Protein AF-A0A9P5WAJ5-F1 (afdb_monomer_lite)

Structure (mmCIF, N/CA/C/O backbone):
data_AF-A0A9P5WAJ5-F1
#
_entry.id   AF-A0A9P5WAJ5-F1
#
loop_
_atom_site.group_PDB
_atom_site.id
_atom_site.type_symbol
_atom_site.label_atom_id
_atom_site.label_alt_id
_atom_site.label_comp_id
_atom_site.label_asym_id
_atom_site.label_entity_id
_atom_site.label_seq_id
_atom_site.pdbx_PDB_ins_code
_atom_site.Cartn_x
_atom_site.Cartn_y
_atom_site.Cartn_z
_atom_site.occupancy
_atom_site.B_iso_or_equiv
_atom_site.auth_seq_id
_atom_site.auth_comp_id
_atom_site.auth_asym_id
_atom_site.auth_atom_id
_atom_site.pdbx_PDB_model_num
ATOM 1 N N . ASP A 1 1 ? 40.895 -5.379 44.708 1.00 50.47 1 ASP A N 1
ATOM 2 C CA . ASP A 1 1 ? 41.440 -5.878 43.440 1.00 50.47 1 ASP A CA 1
ATOM 3 C C . ASP A 1 1 ? 40.309 -5.846 42.434 1.00 50.47 1 ASP A C 1
ATOM 5 O O . ASP A 1 1 ? 39.390 -6.643 42.547 1.00 50.47 1 ASP A O 1
ATOM 9 N N . ASP A 1 2 ? 40.190 -4.945 41.484 1.00 45.12 2 ASP A N 1
ATOM 10 C CA . ASP A 1 2 ? 40.892 -3.740 41.032 1.00 45.12 2 ASP A CA 1
ATOM 11 C C . ASP A 1 2 ? 39.884 -3.226 39.975 1.00 45.12 2 ASP A C 1
ATOM 13 O O . ASP A 1 2 ? 39.346 -4.030 39.215 1.00 45.12 2 ASP A O 1
ATOM 17 N N . ASP A 1 3 ? 39.318 -2.035 40.126 1.00 43.81 3 ASP A N 1
ATOM 18 C CA . ASP A 1 3 ? 39.799 -0.806 39.481 1.00 43.81 3 ASP A CA 1
ATOM 19 C C . ASP A 1 3 ? 39.342 -0.673 38.011 1.00 43.81 3 ASP A C 1
ATOM 21 O O . ASP A 1 3 ? 39.237 -1.652 37.276 1.00 43.81 3 ASP A O 1
ATOM 25 N N . GLY A 1 4 ? 39.055 0.560 37.590 1.00 45.44 4 GLY A N 1
ATOM 26 C CA . GLY A 1 4 ? 38.875 0.893 36.175 1.00 45.44 4 GLY A CA 1
ATOM 27 C C . GLY A 1 4 ? 37.512 1.446 35.772 1.00 45.44 4 GLY A C 1
ATOM 28 O O . GLY A 1 4 ? 36.851 0.897 34.894 1.00 45.44 4 GLY A O 1
ATOM 29 N N . GLY A 1 5 ? 37.119 2.577 36.361 1.00 52.19 5 GLY A N 1
ATOM 30 C CA . GLY A 1 5 ? 36.192 3.494 35.703 1.00 52.19 5 GLY A CA 1
ATOM 31 C C . GLY A 1 5 ? 36.863 4.183 34.511 1.00 52.19 5 GLY A C 1
ATOM 32 O O . GLY A 1 5 ? 38.033 4.550 34.589 1.00 52.19 5 GLY A O 1
ATOM 33 N N . GLN A 1 6 ? 36.113 4.393 33.430 1.00 57.56 6 GLN A N 1
ATOM 34 C CA . GLN A 1 6 ? 36.450 5.364 32.389 1.00 57.56 6 GLN A CA 1
ATOM 35 C C . GLN A 1 6 ? 35.171 6.065 31.924 1.00 57.56 6 GLN A C 1
ATOM 37 O O . GLN A 1 6 ? 34.355 5.510 31.194 1.00 57.56 6 GLN A O 1
ATOM 42 N N . SER A 1 7 ? 35.010 7.289 32.421 1.00 54.84 7 SER A N 1
ATOM 43 C CA . SER A 1 7 ? 34.186 8.353 31.862 1.00 54.84 7 SER A CA 1
ATOM 44 C C . SER A 1 7 ? 34.952 8.996 30.707 1.00 54.84 7 SER A C 1
ATOM 46 O O . SER A 1 7 ? 36.097 9.414 30.890 1.00 54.84 7 SER A O 1
ATOM 48 N N . SER A 1 8 ? 34.335 9.075 29.535 1.00 64.06 8 SER A N 1
ATOM 49 C CA . SER A 1 8 ? 34.793 9.935 28.447 1.00 64.06 8 SER A CA 1
ATOM 50 C C . SER A 1 8 ? 33.679 10.920 28.134 1.00 64.06 8 SER A C 1
ATOM 52 O O . SER A 1 8 ? 32.676 10.560 27.516 1.00 64.06 8 SER A O 1
ATOM 54 N N . ASP A 1 9 ? 33.869 12.129 28.647 1.00 53.56 9 ASP A N 1
ATOM 55 C CA . ASP A 1 9 ? 33.220 13.349 28.201 1.00 53.56 9 ASP A CA 1
ATOM 56 C C . ASP A 1 9 ? 33.639 13.598 26.743 1.00 53.56 9 ASP A C 1
ATOM 58 O O . ASP A 1 9 ? 34.834 13.657 26.444 1.00 53.56 9 ASP A O 1
ATOM 62 N N . ASP A 1 10 ? 32.666 13.671 25.836 1.00 65.50 10 ASP A N 1
ATOM 63 C CA . ASP A 1 10 ? 32.879 14.033 24.433 1.00 65.50 10 ASP A CA 1
ATOM 64 C C . ASP A 1 10 ? 32.098 15.330 24.183 1.00 65.50 10 ASP A C 1
ATOM 66 O O . ASP A 1 10 ? 30.896 15.334 23.901 1.00 65.50 10 ASP A O 1
ATOM 70 N N . ASP A 1 11 ? 32.796 16.440 24.423 1.00 56.31 11 ASP A N 1
ATOM 71 C CA . ASP A 1 11 ? 32.380 17.800 24.101 1.00 56.31 11 ASP A CA 1
ATOM 72 C C . ASP A 1 11 ? 32.457 17.987 22.578 1.00 56.31 11 ASP A C 1
ATOM 74 O O . ASP A 1 11 ? 33.506 18.287 22.008 1.00 56.31 11 ASP A O 1
ATOM 78 N N . GLY A 1 12 ? 31.328 17.755 21.909 1.00 60.47 12 GLY A N 1
ATOM 79 C CA . GLY A 1 12 ? 31.146 18.059 20.495 1.00 60.47 12 GLY A CA 1
ATOM 80 C C . GLY A 1 12 ? 30.679 19.498 20.303 1.00 60.47 12 GLY A C 1
ATOM 81 O O . GLY A 1 12 ? 29.477 19.765 20.331 1.00 60.47 12 GLY A O 1
ATOM 82 N N . ASP A 1 13 ? 31.634 20.401 20.093 1.00 53.25 13 ASP A N 1
ATOM 83 C CA . ASP A 1 13 ? 31.423 21.737 19.535 1.00 53.25 13 ASP A CA 1
ATOM 84 C C . ASP A 1 13 ? 30.758 21.622 18.144 1.00 53.25 13 ASP A C 1
ATOM 86 O O . ASP A 1 13 ? 31.400 21.204 17.180 1.00 53.25 13 ASP A O 1
ATOM 90 N N . ASP A 1 14 ? 29.470 21.970 18.022 1.00 62.50 14 ASP A N 1
ATOM 91 C CA . ASP A 1 14 ? 28.808 22.130 16.718 1.00 62.50 14 ASP A CA 1
ATOM 92 C C . ASP A 1 14 ? 28.803 23.612 16.333 1.00 62.50 14 ASP A C 1
ATOM 94 O O . ASP A 1 14 ? 28.088 24.450 16.895 1.00 62.50 14 ASP A O 1
ATOM 98 N N . ASP A 1 15 ? 29.686 23.916 15.387 1.00 55.59 15 ASP A N 1
ATOM 99 C CA . ASP A 1 15 ? 29.909 25.224 14.802 1.00 55.59 15 ASP A CA 1
ATOM 100 C C . ASP A 1 15 ? 28.624 25.806 14.204 1.00 55.59 15 ASP A C 1
ATOM 102 O O . ASP A 1 15 ? 27.997 25.256 13.295 1.00 55.59 15 ASP A O 1
ATOM 106 N N . GLY A 1 16 ? 28.279 27.005 14.676 1.00 51.38 16 GLY A N 1
ATOM 107 C CA . GLY A 1 16 ? 27.206 27.824 14.136 1.00 51.38 16 GLY A CA 1
ATOM 108 C C . GLY A 1 16 ? 27.359 28.045 12.630 1.00 51.38 16 GLY A C 1
ATOM 109 O O . GLY A 1 16 ? 28.147 28.875 12.171 1.00 51.38 16 GLY A O 1
ATOM 110 N N . ASN A 1 17 ? 26.537 27.342 11.855 1.00 52.09 17 ASN A N 1
ATOM 111 C CA . ASN A 1 17 ? 26.413 27.541 10.421 1.00 52.09 17 ASN A CA 1
ATOM 112 C C . ASN A 1 17 ? 25.614 28.826 10.135 1.00 52.09 17 ASN A C 1
ATOM 114 O O . ASN A 1 17 ? 24.385 28.828 10.035 1.00 52.09 17 ASN A O 1
ATOM 118 N N . VAL A 1 18 ? 26.335 29.942 10.017 1.00 53.00 18 VAL A N 1
ATOM 119 C CA . VAL A 1 18 ? 25.826 31.237 9.551 1.00 53.00 18 VAL A CA 1
ATOM 120 C C . VAL A 1 18 ? 25.518 31.140 8.054 1.00 53.00 18 VAL A C 1
ATOM 122 O O . VAL A 1 18 ? 26.374 31.370 7.199 1.00 53.00 18 VAL A O 1
ATOM 125 N N . PHE A 1 19 ? 24.273 30.803 7.718 1.00 45.41 19 PHE A N 1
ATOM 126 C CA . PHE A 1 19 ? 23.805 30.776 6.334 1.00 45.41 19 PHE A CA 1
ATOM 127 C C . PHE A 1 19 ? 23.510 32.205 5.854 1.00 45.41 19 PHE A C 1
ATOM 129 O O . PHE A 1 19 ? 22.434 32.759 6.069 1.00 45.41 19 PHE A O 1
ATOM 136 N N . SER A 1 20 ? 24.501 32.826 5.214 1.00 53.94 20 SER A N 1
ATOM 137 C CA . SER A 1 20 ? 24.329 34.097 4.506 1.00 53.94 20 SER A CA 1
ATOM 138 C C . SER A 1 20 ? 23.587 33.853 3.193 1.00 53.94 20 SER A C 1
ATOM 140 O O . SER A 1 20 ? 24.151 33.328 2.231 1.00 53.94 20 SER A O 1
ATOM 142 N N . GLY A 1 21 ? 22.308 34.228 3.172 1.00 50.28 21 GLY A N 1
ATOM 143 C CA . GLY A 1 21 ? 21.452 34.209 1.992 1.00 50.28 21 GLY A CA 1
ATOM 144 C C . GLY A 1 21 ? 22.042 35.053 0.865 1.00 50.28 21 GLY A C 1
ATOM 145 O O . GLY A 1 21 ? 22.103 36.276 0.948 1.00 50.28 21 GLY A O 1
ATOM 146 N N . SER A 1 22 ? 22.489 34.378 -0.190 1.00 51.16 22 SER A N 1
ATOM 147 C CA . SER A 1 22 ? 22.803 34.983 -1.481 1.00 51.16 22 SER A CA 1
ATOM 148 C C . SER A 1 22 ? 21.813 34.422 -2.495 1.00 51.16 22 SER A C 1
ATOM 150 O O . SER A 1 22 ? 21.995 33.315 -3.004 1.00 51.16 22 SER A O 1
ATOM 152 N N . GLU A 1 23 ? 20.745 35.174 -2.751 1.00 54.34 23 GLU A N 1
ATOM 153 C CA . GLU A 1 23 ? 19.776 34.920 -3.816 1.00 54.34 23 GLU A CA 1
ATOM 154 C C . GLU A 1 23 ? 20.489 34.945 -5.176 1.00 54.34 23 GLU A C 1
ATOM 156 O O . GLU A 1 23 ? 20.765 35.990 -5.765 1.00 54.34 23 GLU A O 1
ATOM 161 N N . ARG A 1 24 ? 20.844 33.757 -5.672 1.00 54.25 24 ARG A N 1
ATOM 162 C CA . ARG A 1 24 ? 21.258 33.543 -7.058 1.00 54.25 24 ARG A CA 1
ATOM 163 C C . ARG A 1 24 ? 20.039 33.059 -7.827 1.00 54.25 24 ARG A C 1
ATOM 165 O O . ARG A 1 24 ? 19.666 31.895 -7.724 1.00 54.25 24 ARG A O 1
ATOM 172 N N . VAL A 1 25 ? 19.461 33.951 -8.624 1.00 60.62 25 VAL A N 1
ATOM 173 C CA . VAL A 1 25 ? 18.474 33.621 -9.658 1.00 60.62 25 VAL A CA 1
ATOM 174 C C . VAL A 1 25 ? 19.135 32.651 -10.645 1.00 60.62 25 VAL A C 1
ATOM 176 O O . VAL A 1 25 ? 19.949 33.041 -11.483 1.00 60.62 25 VAL A O 1
ATOM 179 N N . GLN A 1 26 ? 18.864 31.357 -10.475 1.00 53.41 26 GLN A N 1
ATOM 180 C CA . GLN A 1 26 ? 19.387 30.281 -11.310 1.00 53.41 26 GLN A CA 1
ATOM 181 C C . GLN A 1 26 ? 18.432 30.083 -12.487 1.00 53.41 26 GLN A C 1
ATOM 183 O O . GLN A 1 26 ? 17.333 29.562 -12.331 1.00 53.41 26 GLN A O 1
ATOM 188 N N . LEU A 1 27 ? 18.855 30.529 -13.671 1.00 57.75 27 LEU A N 1
ATOM 189 C CA . LEU A 1 27 ? 18.160 30.238 -14.922 1.00 57.75 27 LEU A CA 1
ATOM 190 C C . LEU A 1 27 ? 18.050 28.711 -15.114 1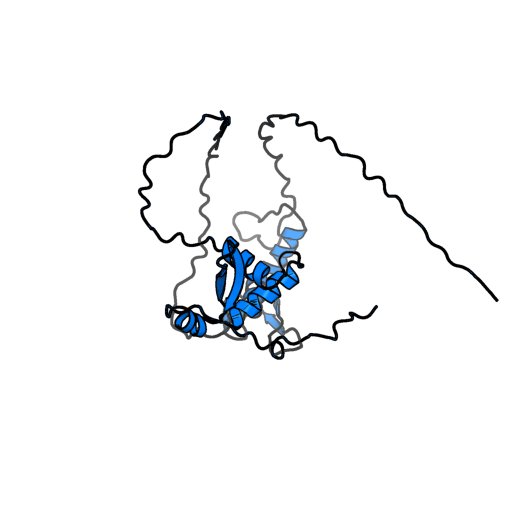.00 57.75 27 LEU A C 1
ATOM 192 O O . LEU A 1 27 ? 19.024 28.005 -14.820 1.00 57.75 27 LEU A O 1
ATOM 196 N N . PRO A 1 28 ? 16.912 28.189 -15.614 1.00 57.22 28 PRO A N 1
ATOM 197 C CA . PRO A 1 28 ? 16.699 26.760 -15.809 1.00 57.22 28 PRO A CA 1
ATOM 198 C C . PRO A 1 28 ? 17.669 26.230 -16.869 1.00 57.22 28 PRO A C 1
ATOM 200 O O . PRO A 1 28 ? 17.467 26.372 -18.073 1.00 57.22 28 PRO A O 1
ATOM 203 N N . MET A 1 29 ? 18.764 25.628 -16.408 1.00 60.34 29 MET A N 1
ATOM 204 C CA . MET A 1 29 ? 19.703 24.894 -17.248 1.00 60.34 29 MET A CA 1
ATOM 205 C C . MET A 1 29 ? 18.963 23.685 -17.819 1.00 60.34 29 MET A C 1
ATOM 207 O O . MET A 1 29 ? 18.642 22.743 -17.090 1.00 60.34 29 MET A O 1
ATOM 211 N N . SER A 1 30 ? 18.664 23.730 -19.118 1.00 58.66 30 SER A N 1
ATOM 212 C CA . SER A 1 30 ? 18.104 22.619 -19.884 1.00 58.66 30 SER A CA 1
ATOM 213 C C . SER A 1 30 ? 18.925 21.365 -19.589 1.00 58.66 30 SER A C 1
ATOM 215 O O . SER A 1 30 ? 20.123 21.315 -19.873 1.00 58.66 30 SER A O 1
ATOM 217 N N . SER A 1 31 ? 18.302 20.390 -18.924 1.00 65.50 31 SER A N 1
ATOM 218 C CA . SER A 1 31 ? 18.998 19.198 -18.445 1.00 65.50 31 SER A CA 1
ATOM 219 C C . SER A 1 31 ? 19.676 18.499 -19.628 1.00 65.50 31 SER A C 1
ATOM 221 O O . SER A 1 31 ? 18.991 18.208 -20.609 1.00 65.50 31 SER A O 1
ATOM 223 N N . PRO A 1 32 ? 20.996 18.234 -19.575 1.00 64.94 32 PRO A N 1
ATOM 224 C CA . PRO A 1 32 ? 21.688 17.551 -20.658 1.00 64.94 32 PRO A CA 1
ATOM 225 C C . PRO A 1 32 ? 20.993 16.216 -20.926 1.00 64.94 32 PRO A C 1
ATOM 227 O O . PRO A 1 32 ? 20.734 15.459 -19.986 1.00 64.94 32 PRO A O 1
ATOM 230 N N . ASN A 1 33 ? 20.663 15.972 -22.199 1.00 64.56 33 ASN A N 1
ATOM 231 C CA . ASN A 1 33 ? 20.036 14.747 -22.693 1.00 64.56 33 ASN A CA 1
ATOM 232 C C . ASN A 1 33 ? 20.719 13.536 -22.049 1.00 64.56 33 ASN A C 1
ATOM 234 O O . ASN A 1 33 ? 21.875 13.227 -22.341 1.00 64.56 33 ASN A O 1
ATOM 238 N N . LYS A 1 34 ? 20.024 12.890 -21.110 1.00 72.31 34 LYS A N 1
ATOM 239 C CA . LYS A 1 34 ? 20.540 11.710 -20.422 1.00 72.31 34 LYS A CA 1
ATOM 240 C C . LYS A 1 34 ? 20.626 10.608 -21.470 1.00 72.31 34 LYS A C 1
ATOM 242 O O . LYS A 1 34 ? 19.594 10.188 -21.982 1.00 72.31 34 LYS A O 1
ATOM 247 N N . ASN A 1 35 ? 21.839 10.175 -21.804 1.00 73.62 35 ASN A N 1
ATOM 248 C CA . ASN A 1 35 ? 22.059 9.073 -22.736 1.00 73.62 35 ASN A CA 1
ATOM 249 C C . ASN A 1 35 ? 21.258 7.841 -22.271 1.00 73.62 35 ASN A C 1
ATOM 251 O O . ASN A 1 35 ? 21.497 7.292 -21.192 1.00 73.62 35 ASN A O 1
ATOM 255 N N . LEU A 1 36 ? 20.246 7.453 -23.051 1.00 78.88 36 LEU A N 1
ATOM 256 C CA . LEU A 1 36 ? 19.407 6.279 -22.802 1.00 78.88 36 LEU A CA 1
ATOM 257 C C . LEU A 1 36 ? 20.133 5.033 -23.329 1.00 78.88 36 LEU A C 1
ATOM 259 O O . LEU A 1 36 ? 19.733 4.441 -24.323 1.00 78.88 36 LEU A O 1
ATOM 263 N N . ASP A 1 37 ? 21.221 4.646 -22.663 1.00 87.94 37 ASP A N 1
ATOM 264 C CA . ASP A 1 37 ? 22.162 3.627 -23.166 1.00 87.94 37 ASP A CA 1
ATOM 265 C C . ASP A 1 37 ? 21.680 2.170 -23.021 1.00 87.94 37 ASP A C 1
ATOM 267 O O . ASP A 1 37 ? 22.388 1.230 -23.389 1.00 87.94 37 ASP A O 1
ATOM 271 N N . PHE A 1 38 ? 20.508 1.934 -22.427 1.00 94.19 38 PHE A N 1
ATOM 272 C CA . PHE A 1 38 ? 20.058 0.585 -22.087 1.00 94.19 38 PHE A CA 1
ATOM 273 C C . PHE A 1 38 ? 18.792 0.217 -22.854 1.00 94.19 38 PHE A C 1
ATOM 275 O O . PHE A 1 38 ? 17.719 0.702 -22.525 1.00 94.19 38 PHE A O 1
ATOM 282 N N . GLU A 1 39 ? 18.892 -0.695 -23.816 1.00 95.19 39 GLU A N 1
ATOM 283 C CA . GLU A 1 39 ? 17.756 -1.158 -24.625 1.00 95.19 39 GLU A CA 1
ATOM 284 C C . GLU A 1 39 ? 17.291 -2.558 -24.205 1.00 95.19 39 GLU A C 1
ATOM 286 O O . GLU A 1 39 ? 18.093 -3.400 -23.778 1.00 95.19 39 GLU A O 1
ATOM 291 N N . CYS A 1 40 ? 15.989 -2.838 -24.318 1.00 95.56 40 CYS A N 1
ATOM 292 C CA . CYS A 1 40 ? 15.477 -4.189 -24.093 1.00 95.56 40 CYS A CA 1
ATOM 293 C C . CYS A 1 40 ? 15.560 -5.051 -25.364 1.00 95.56 40 CYS A C 1
ATOM 295 O O . CYS A 1 40 ? 14.879 -4.752 -26.343 1.00 95.56 40 CYS A O 1
ATOM 297 N N . PRO A 1 41 ? 16.303 -6.177 -25.357 1.00 94.31 41 PRO A N 1
ATOM 298 C CA . PRO A 1 41 ? 16.427 -7.040 -26.534 1.00 94.31 41 PRO A CA 1
ATOM 299 C C . PRO A 1 41 ? 15.157 -7.845 -26.841 1.00 94.31 41 PRO A C 1
ATOM 301 O O . PRO A 1 41 ? 15.068 -8.442 -27.913 1.00 94.31 41 PRO A O 1
ATOM 304 N N . ASP A 1 42 ? 14.214 -7.894 -25.899 1.00 92.69 42 ASP A N 1
ATOM 305 C CA . ASP A 1 42 ? 13.002 -8.709 -25.968 1.00 92.69 42 ASP A CA 1
ATOM 306 C C . ASP A 1 42 ? 11.782 -7.899 -26.482 1.00 92.69 42 ASP A C 1
ATOM 308 O O . ASP A 1 42 ? 10.737 -8.483 -26.747 1.00 92.69 42 ASP A O 1
ATOM 312 N N . CYS A 1 43 ? 11.901 -6.572 -26.663 1.00 92.44 43 CYS A N 1
ATOM 313 C CA . CYS A 1 43 ? 10.835 -5.674 -27.156 1.00 92.44 43 CYS A CA 1
ATOM 314 C C . CYS A 1 43 ? 10.876 -5.415 -28.673 1.00 92.44 43 CYS A C 1
ATOM 316 O O . CYS A 1 43 ? 10.426 -4.369 -29.127 1.00 92.44 43 CYS A O 1
ATOM 318 N N . LYS A 1 44 ? 11.447 -6.322 -29.471 1.00 80.69 44 LYS A N 1
ATOM 319 C CA . LYS A 1 44 ? 11.725 -6.067 -30.900 1.00 80.69 44 LYS A CA 1
ATOM 320 C C . LYS A 1 44 ? 10.486 -5.873 -31.778 1.00 80.69 44 LYS A C 1
ATOM 322 O O . LYS A 1 44 ? 10.623 -5.383 -32.892 1.00 80.69 44 LYS A O 1
ATOM 327 N N . ASP A 1 45 ? 9.319 -6.270 -31.283 1.00 79.94 45 ASP A N 1
ATOM 328 C CA . ASP A 1 45 ? 8.069 -6.243 -32.041 1.00 79.94 45 ASP A CA 1
ATOM 329 C C . ASP A 1 45 ? 7.324 -4.903 -31.923 1.00 79.94 45 ASP A C 1
ATOM 331 O O . ASP A 1 45 ? 6.358 -4.669 -32.646 1.00 79.94 45 ASP A O 1
ATOM 335 N N . GLU A 1 46 ? 7.759 -4.011 -31.029 1.00 71.62 46 GLU A N 1
ATOM 336 C CA . GLU A 1 46 ? 7.202 -2.664 -30.919 1.00 71.62 46 GLU A CA 1
ATOM 337 C C . GLU A 1 46 ? 7.941 -1.730 -31.891 1.00 71.62 46 GLU A C 1
ATOM 339 O O . GLU A 1 46 ? 9.163 -1.789 -32.028 1.00 71.62 46 GLU A O 1
ATOM 344 N N . THR A 1 47 ? 7.202 -0.865 -32.590 1.00 76.62 47 THR A N 1
ATOM 345 C CA . THR A 1 47 ? 7.709 0.054 -33.632 1.00 76.62 47 THR A CA 1
ATOM 346 C C . THR A 1 47 ? 8.822 0.992 -33.158 1.00 76.62 47 THR A C 1
ATOM 348 O O . THR A 1 47 ? 9.486 1.621 -33.981 1.00 76.62 47 THR A O 1
ATOM 351 N N . THR A 1 48 ? 9.052 1.070 -31.847 1.00 82.19 48 THR A N 1
ATOM 352 C CA . THR A 1 48 ? 10.157 1.786 -31.220 1.00 82.19 48 THR A CA 1
ATOM 353 C C . THR A 1 48 ? 10.821 0.903 -30.152 1.00 82.19 48 THR A C 1
ATOM 355 O O . THR A 1 48 ? 10.140 0.354 -29.282 1.00 82.19 48 THR A O 1
ATOM 358 N N . PRO A 1 49 ? 12.158 0.737 -30.180 1.00 88.38 49 PRO A N 1
ATOM 359 C CA . PRO A 1 49 ? 12.858 -0.000 -29.137 1.00 88.38 49 PRO A CA 1
ATOM 360 C C . PRO A 1 49 ? 12.704 0.721 -27.794 1.00 88.38 49 PRO A C 1
ATOM 362 O O . PRO A 1 49 ? 12.988 1.912 -27.670 1.00 88.38 49 PRO A O 1
ATOM 365 N N . LYS A 1 50 ? 12.281 -0.012 -26.759 1.00 92.00 50 LYS A N 1
ATOM 366 C CA . LYS A 1 50 ? 12.211 0.519 -25.393 1.00 92.00 50 LYS A CA 1
ATOM 367 C C . LYS A 1 50 ? 13.619 0.722 -24.833 1.00 92.00 50 LYS A C 1
ATOM 369 O O . LYS A 1 50 ? 14.325 -0.251 -24.537 1.00 92.00 50 LYS A O 1
ATOM 374 N N . THR A 1 51 ? 14.001 1.986 -24.669 1.00 94.12 51 THR A N 1
ATOM 375 C CA . THR A 1 51 ? 15.265 2.416 -24.061 1.00 94.12 51 THR A CA 1
ATOM 376 C C . THR A 1 51 ? 15.050 2.884 -22.616 1.00 94.12 51 THR A C 1
ATOM 378 O O . THR A 1 51 ? 13.952 3.268 -22.209 1.00 94.12 51 THR A O 1
ATOM 381 N N . PHE A 1 52 ? 16.089 2.796 -21.787 1.00 93.69 52 PHE A N 1
ATOM 382 C CA . PHE A 1 52 ? 16.031 3.080 -20.355 1.00 93.69 52 PHE A CA 1
ATOM 383 C C . PHE A 1 52 ? 17.235 3.918 -19.922 1.00 93.69 52 PHE A C 1
ATOM 385 O O . PHE A 1 52 ? 18.364 3.659 -20.323 1.00 93.69 52 PHE A O 1
ATOM 392 N N . GLU A 1 53 ? 17.018 4.855 -18.996 1.00 94.00 53 GLU A N 1
ATOM 393 C CA . GLU A 1 53 ? 18.086 5.684 -18.399 1.00 94.00 53 GLU A CA 1
ATOM 394 C C . GLU A 1 53 ? 19.032 4.904 -17.471 1.00 94.00 53 GLU A C 1
ATOM 396 O O . GLU A 1 53 ? 20.060 5.416 -17.038 1.00 94.00 53 GLU A O 1
ATOM 401 N N . SER A 1 54 ? 18.670 3.676 -17.084 1.00 94.44 54 SER A N 1
ATOM 402 C CA . SER A 1 54 ? 19.506 2.870 -16.199 1.00 94.44 54 SER A CA 1
ATOM 403 C C . SER A 1 54 ? 19.315 1.372 -16.393 1.00 94.44 54 SER A C 1
ATOM 405 O O . SER A 1 54 ? 18.209 0.864 -16.603 1.00 94.44 54 SER A O 1
ATOM 407 N N . LYS A 1 55 ? 20.404 0.633 -16.163 1.00 95.00 55 LYS A N 1
ATOM 408 C CA . LYS A 1 55 ? 20.420 -0.835 -16.111 1.00 95.00 55 LYS A CA 1
ATOM 409 C C . LYS A 1 55 ? 19.406 -1.411 -15.114 1.00 95.00 55 LYS A C 1
ATOM 411 O O . LYS A 1 55 ? 18.871 -2.497 -15.335 1.00 95.00 55 LYS A O 1
ATOM 416 N N . ARG A 1 56 ? 19.132 -0.697 -14.013 1.00 96.00 56 ARG A N 1
ATOM 417 C CA . ARG A 1 56 ? 18.127 -1.099 -13.017 1.00 96.00 56 ARG A CA 1
ATOM 418 C C . ARG A 1 56 ? 16.718 -1.069 -13.609 1.00 96.00 56 ARG A C 1
ATOM 420 O O . ARG A 1 56 ? 16.010 -2.062 -13.477 1.00 96.00 56 ARG A O 1
ATOM 427 N N . LYS A 1 57 ? 16.341 0.017 -14.296 1.00 94.81 57 LYS A N 1
ATOM 428 C CA . LYS A 1 57 ? 15.036 0.126 -14.966 1.00 94.81 57 LYS A CA 1
ATOM 429 C C . LYS A 1 57 ? 14.870 -0.927 -16.063 1.00 94.81 57 LYS A C 1
ATOM 431 O O . LYS A 1 57 ? 13.827 -1.569 -16.110 1.00 94.81 57 LYS A O 1
ATOM 436 N N . LEU A 1 58 ? 15.915 -1.191 -16.851 1.00 95.81 58 LEU A N 1
ATOM 437 C CA . LEU A 1 58 ? 15.905 -2.279 -17.834 1.00 95.81 58 LEU A CA 1
ATOM 438 C C . LEU A 1 58 ? 15.664 -3.650 -17.173 1.00 95.81 58 LEU A C 1
ATOM 440 O O . LEU A 1 58 ? 14.843 -4.435 -17.642 1.00 95.81 58 LEU A O 1
ATOM 444 N N . LYS A 1 59 ? 16.356 -3.955 -16.066 1.00 96.00 59 LYS A N 1
ATOM 445 C CA . LYS A 1 59 ? 16.159 -5.215 -15.326 1.00 96.00 59 LYS A CA 1
ATOM 446 C C . LYS A 1 59 ? 14.727 -5.345 -14.805 1.00 96.00 59 LYS A C 1
ATOM 448 O O . LYS A 1 59 ? 14.130 -6.413 -14.931 1.00 96.00 59 LYS A O 1
ATOM 453 N N . ASP A 1 60 ? 14.201 -4.269 -14.233 1.00 94.88 60 ASP A N 1
ATOM 454 C CA . ASP A 1 60 ? 12.839 -4.208 -13.712 1.00 94.88 60 ASP A CA 1
ATOM 455 C C . ASP A 1 60 ? 11.811 -4.432 -14.826 1.00 94.88 60 ASP A C 1
ATOM 457 O O . ASP A 1 60 ? 10.938 -5.286 -14.694 1.00 94.88 60 ASP A O 1
ATOM 461 N N . HIS A 1 61 ? 11.982 -3.753 -15.959 1.00 95.00 61 HIS A N 1
ATOM 462 C CA . HIS A 1 61 ? 11.162 -3.935 -17.148 1.00 95.00 61 HIS A CA 1
ATOM 463 C C . HIS A 1 61 ? 11.193 -5.386 -17.654 1.00 95.00 61 HIS A C 1
ATOM 465 O O . HIS A 1 61 ? 10.140 -5.996 -17.840 1.00 95.00 61 HIS A O 1
ATOM 471 N N . ARG A 1 62 ? 12.381 -5.992 -17.797 1.00 95.25 62 ARG A N 1
ATOM 472 C CA . ARG A 1 62 ? 12.497 -7.401 -18.218 1.00 95.25 62 ARG A CA 1
ATOM 473 C C . ARG A 1 62 ? 11.780 -8.345 -17.264 1.00 95.25 62 ARG A C 1
ATOM 475 O O . ARG A 1 62 ? 11.098 -9.269 -17.696 1.00 95.25 62 ARG A O 1
ATOM 482 N N . GLN A 1 63 ? 11.887 -8.096 -15.964 1.00 94.62 63 GLN A N 1
ATOM 483 C CA . GLN A 1 63 ? 11.171 -8.880 -14.967 1.00 94.62 63 GLN A CA 1
ATOM 484 C C . GLN A 1 63 ? 9.646 -8.705 -15.070 1.00 94.62 63 GLN A C 1
ATOM 486 O O . GLN A 1 63 ? 8.901 -9.665 -14.872 1.00 94.62 63 GLN A O 1
ATOM 491 N N . ASP A 1 64 ? 9.178 -7.499 -15.372 1.00 93.56 64 ASP A N 1
ATOM 492 C CA . ASP A 1 64 ? 7.760 -7.153 -15.369 1.00 93.56 64 ASP A CA 1
ATOM 493 C C . ASP A 1 64 ? 7.015 -7.539 -16.645 1.00 93.56 64 ASP A C 1
ATOM 495 O O . ASP A 1 64 ? 5.852 -7.940 -16.550 1.00 93.56 64 ASP A O 1
ATOM 499 N N . PHE A 1 65 ? 7.672 -7.475 -17.803 1.00 92.94 65 PHE A N 1
ATOM 500 C CA . PHE A 1 65 ? 7.062 -7.698 -19.119 1.00 92.94 65 PHE A CA 1
ATOM 501 C C . PHE A 1 65 ? 7.512 -9.003 -19.783 1.00 92.94 65 PHE A C 1
ATOM 503 O O . PHE A 1 65 ? 6.699 -9.663 -20.421 1.00 92.94 65 PHE A O 1
ATOM 510 N N . HIS A 1 66 ? 8.753 -9.440 -19.553 1.00 94.00 66 HIS A N 1
ATOM 511 C CA . HIS A 1 66 ? 9.332 -10.605 -20.239 1.00 94.00 66 HIS A CA 1
ATOM 512 C C . HIS A 1 66 ? 9.517 -11.834 -19.341 1.00 94.00 66 HIS A C 1
ATOM 514 O O . HIS A 1 66 ? 9.892 -12.903 -19.816 1.00 94.00 66 HIS A O 1
ATOM 520 N N . SER A 1 67 ? 9.236 -11.738 -18.036 1.00 95.75 67 SER A N 1
ATOM 521 C CA . SER A 1 67 ? 9.281 -12.923 -17.175 1.00 95.75 67 SER A CA 1
ATOM 522 C C . SER A 1 67 ? 8.111 -13.861 -17.471 1.00 95.75 67 SER A C 1
ATOM 524 O O . SER A 1 67 ? 6.949 -13.479 -17.304 1.00 95.75 67 SER A O 1
ATOM 526 N N . ASN A 1 68 ? 8.422 -15.110 -17.821 1.00 96.75 68 ASN A N 1
ATOM 527 C CA . ASN A 1 68 ? 7.440 -16.178 -18.050 1.00 96.75 68 ASN A CA 1
ATOM 528 C C . ASN A 1 68 ? 6.784 -16.690 -16.762 1.00 96.75 68 ASN A C 1
ATOM 530 O O . ASN A 1 68 ? 5.787 -17.403 -16.816 1.00 96.75 68 ASN A O 1
ATOM 534 N N . LYS A 1 69 ? 7.340 -16.348 -15.597 1.00 97.25 69 LYS A N 1
ATOM 535 C CA . LYS A 1 69 ? 6.813 -16.757 -14.296 1.00 97.25 69 LYS A CA 1
ATOM 536 C C . LYS A 1 69 ? 6.952 -15.664 -13.249 1.00 97.25 69 LYS A C 1
ATOM 538 O O . LYS A 1 69 ? 7.908 -14.886 -13.264 1.00 97.25 69 LYS A O 1
ATOM 543 N N . CYS A 1 70 ? 6.011 -15.614 -12.317 1.00 97.00 70 CYS A N 1
ATOM 544 C CA . CYS A 1 70 ? 6.026 -14.693 -11.190 1.00 97.00 70 CYS A CA 1
ATOM 545 C C . CYS A 1 70 ? 5.950 -15.479 -9.881 1.00 97.00 70 CYS A C 1
ATOM 547 O O . CYS A 1 70 ? 5.035 -16.267 -9.678 1.00 97.00 70 CYS A O 1
ATOM 549 N N . ARG A 1 71 ? 6.909 -15.254 -8.976 1.00 97.25 71 ARG A N 1
ATOM 550 C CA . ARG A 1 71 ? 6.860 -15.806 -7.615 1.00 97.25 71 ARG A CA 1
ATOM 551 C C . ARG A 1 71 ? 6.030 -14.896 -6.720 1.00 97.25 71 ARG A C 1
ATOM 553 O O . ARG A 1 71 ? 6.406 -13.736 -6.520 1.00 97.25 71 ARG A O 1
ATOM 560 N N . VAL A 1 72 ? 4.946 -15.428 -6.169 1.00 96.44 72 VAL A N 1
ATOM 561 C CA . VAL A 1 72 ? 4.031 -14.733 -5.255 1.00 96.44 72 VAL A CA 1
ATOM 562 C C . VAL A 1 72 ? 3.917 -15.506 -3.943 1.00 96.44 72 VAL A C 1
ATOM 564 O O . VAL A 1 72 ? 4.064 -16.722 -3.922 1.00 96.44 72 VAL A O 1
ATOM 567 N N . ARG A 1 73 ? 3.699 -14.807 -2.827 1.00 96.06 73 ARG A N 1
ATOM 568 C CA . ARG A 1 73 ? 3.361 -15.434 -1.541 1.00 96.06 73 ARG A CA 1
ATOM 569 C C . ARG A 1 73 ? 1.885 -15.181 -1.283 1.00 96.06 73 ARG A C 1
ATOM 571 O O . ARG A 1 73 ? 1.478 -14.021 -1.292 1.00 96.06 73 ARG A O 1
ATOM 578 N N . LEU A 1 74 ? 1.122 -16.253 -1.115 1.00 94.69 74 LEU A N 1
ATOM 579 C CA . LEU A 1 74 ? -0.290 -16.183 -0.753 1.00 94.69 74 LEU A CA 1
ATOM 580 C C . LEU A 1 74 ? -0.414 -16.000 0.765 1.00 94.69 74 LEU A C 1
ATOM 582 O O . LEU A 1 74 ? 0.482 -16.452 1.479 1.00 94.69 74 LEU A O 1
ATOM 586 N N . PRO A 1 75 ? -1.480 -15.350 1.258 1.00 89.88 75 PRO A N 1
ATOM 587 C CA . PRO A 1 75 ? -1.685 -15.154 2.694 1.00 89.88 75 PRO A CA 1
ATOM 588 C C . PRO A 1 75 ? -1.721 -16.481 3.470 1.00 89.88 75 PRO A C 1
ATOM 590 O O . PRO A 1 75 ? -1.129 -16.564 4.543 1.00 89.88 75 PRO A O 1
ATOM 593 N N . ASP A 1 76 ? -2.294 -17.536 2.881 1.00 90.94 76 ASP A N 1
ATOM 594 C CA . ASP A 1 76 ? -2.453 -18.844 3.538 1.00 90.94 76 ASP A CA 1
ATOM 595 C C . ASP A 1 76 ? -1.284 -19.817 3.300 1.00 90.94 76 ASP A C 1
ATOM 597 O O . ASP A 1 76 ? -1.230 -20.895 3.891 1.00 90.94 76 ASP A O 1
ATOM 601 N N . SER A 1 77 ? -0.322 -19.458 2.441 1.00 92.75 77 SER A N 1
ATOM 602 C CA . SER A 1 77 ? 0.811 -20.325 2.099 1.00 92.75 77 SER A CA 1
ATOM 603 C C . SER A 1 77 ? 2.119 -19.793 2.670 1.00 92.75 77 SER A C 1
ATOM 605 O O . SER A 1 77 ? 2.545 -18.674 2.381 1.00 92.75 77 SER A O 1
ATOM 607 N N . LYS A 1 78 ? 2.832 -20.646 3.412 1.00 94.19 78 LYS A N 1
ATOM 608 C CA . LYS A 1 78 ? 4.203 -20.354 3.863 1.00 94.19 78 LYS A CA 1
ATOM 609 C C . LYS A 1 78 ? 5.199 -20.333 2.703 1.00 94.19 78 LYS A C 1
ATOM 611 O O . LYS A 1 78 ? 6.190 -19.601 2.748 1.00 94.19 78 LYS A O 1
ATOM 616 N N . GLU A 1 79 ? 4.940 -21.116 1.660 1.00 97.31 79 GLU A N 1
ATOM 617 C CA . GLU A 1 79 ? 5.837 -21.246 0.519 1.00 97.31 79 GLU A CA 1
ATOM 618 C C . GLU A 1 79 ? 5.413 -20.341 -0.647 1.00 97.31 79 GLU A C 1
ATOM 620 O O . GLU A 1 79 ? 4.218 -20.172 -0.916 1.00 97.31 79 GLU A O 1
ATOM 625 N N . PRO A 1 80 ? 6.381 -19.724 -1.352 1.00 96.62 80 PRO A N 1
ATOM 626 C CA . PRO A 1 80 ? 6.091 -18.922 -2.529 1.00 96.62 80 PRO A CA 1
ATOM 627 C C . PRO A 1 80 ? 5.629 -19.809 -3.691 1.00 96.62 80 PRO A C 1
ATOM 629 O O . PRO A 1 80 ? 6.336 -20.729 -4.093 1.00 96.62 80 PRO A O 1
ATOM 632 N N . MET A 1 81 ? 4.494 -19.458 -4.284 1.00 96.75 81 MET A N 1
ATOM 633 C CA . MET A 1 81 ? 3.931 -20.096 -5.470 1.00 96.75 81 MET A CA 1
ATOM 634 C C . MET A 1 81 ? 4.488 -19.457 -6.752 1.00 96.75 81 MET A C 1
ATOM 636 O O . MET A 1 81 ? 4.674 -18.237 -6.817 1.00 96.75 81 MET A O 1
ATOM 640 N N . GLU A 1 82 ? 4.757 -20.269 -7.778 1.00 98.00 82 GLU A N 1
ATOM 641 C CA . GLU A 1 82 ? 5.094 -19.799 -9.129 1.00 98.00 82 GLU A CA 1
ATOM 642 C C . GLU A 1 82 ? 3.830 -19.706 -9.991 1.00 98.00 82 GLU A C 1
ATOM 644 O O . GLU A 1 82 ? 3.175 -20.708 -10.251 1.00 98.00 82 GLU A O 1
ATOM 649 N N . VAL A 1 83 ? 3.502 -18.499 -10.455 1.00 97.56 83 VAL A N 1
ATOM 650 C CA . VAL A 1 83 ? 2.380 -18.241 -11.365 1.00 97.56 83 VAL A CA 1
ATOM 651 C C . VAL A 1 83 ? 2.926 -18.088 -12.788 1.00 97.56 83 VAL A C 1
ATOM 653 O O . VAL A 1 83 ? 3.726 -17.170 -13.021 1.00 97.56 83 VAL A O 1
ATOM 656 N N . PRO A 1 84 ? 2.546 -18.957 -13.741 1.00 97.94 84 PRO A N 1
ATOM 657 C CA . PRO A 1 84 ? 2.983 -18.845 -15.127 1.00 97.94 84 PRO A CA 1
ATOM 658 C C . PRO A 1 84 ? 2.307 -17.661 -15.832 1.00 97.94 84 PRO A C 1
ATOM 660 O O . PRO A 1 84 ? 1.178 -17.283 -15.513 1.00 97.94 84 PRO A O 1
ATOM 663 N N . ARG A 1 85 ? 3.001 -17.075 -16.809 1.00 97.50 85 ARG A N 1
ATOM 664 C CA . ARG A 1 85 ? 2.431 -16.090 -17.732 1.00 97.50 85 ARG A CA 1
ATOM 665 C C . ARG A 1 85 ? 1.742 -16.832 -18.878 1.00 97.50 85 ARG A C 1
ATOM 667 O O . ARG A 1 85 ? 2.394 -17.589 -19.591 1.00 97.50 85 ARG A O 1
ATOM 674 N N . ALA A 1 86 ? 0.453 -16.583 -19.080 1.00 95.88 86 ALA A N 1
ATOM 675 C CA . ALA A 1 86 ? -0.338 -17.113 -20.187 1.00 95.88 86 ALA A CA 1
ATOM 676 C C . ALA A 1 86 ? -0.917 -15.951 -21.004 1.00 95.88 86 ALA A C 1
ATOM 678 O O . ALA A 1 86 ? -1.509 -15.028 -20.444 1.00 95.88 86 ALA A O 1
ATOM 679 N N . ASN A 1 87 ? -0.733 -15.973 -22.329 1.00 94.12 87 ASN A N 1
ATOM 680 C CA . ASN A 1 87 ? -1.222 -14.929 -23.244 1.00 94.12 87 ASN A CA 1
ATOM 681 C C . ASN A 1 87 ? -0.816 -13.505 -22.808 1.00 94.12 87 ASN A C 1
ATOM 683 O O . ASN A 1 87 ? -1.635 -12.590 -22.752 1.00 94.12 87 ASN A O 1
ATOM 687 N N . GLY A 1 88 ? 0.445 -13.332 -22.398 1.00 93.31 88 GLY A N 1
ATOM 688 C CA . GLY A 1 88 ? 0.973 -12.040 -21.948 1.00 93.31 88 GLY A CA 1
ATOM 689 C C . GLY A 1 88 ? 0.542 -11.597 -20.540 1.00 93.31 88 GLY A C 1
ATOM 690 O O . GLY A 1 88 ? 1.079 -10.609 -20.044 1.00 93.31 88 GLY A O 1
ATOM 691 N N . CYS A 1 89 ? -0.349 -12.326 -19.861 1.00 96.75 89 CYS A N 1
ATOM 692 C CA . CYS A 1 89 ? -0.887 -11.972 -18.542 1.00 96.75 89 CYS A CA 1
ATOM 693 C C . CYS A 1 89 ? -0.589 -13.041 -17.477 1.00 96.75 89 CYS A C 1
ATOM 695 O O . CYS A 1 89 ? -0.343 -14.203 -17.787 1.00 96.75 89 CYS A O 1
ATOM 697 N N . PHE A 1 90 ? -0.652 -12.657 -16.205 1.00 97.12 90 PHE A N 1
ATOM 698 C CA . PHE A 1 90 ? -0.702 -13.567 -15.059 1.00 97.12 90 PHE A CA 1
ATOM 699 C C . PHE A 1 90 ? -2.123 -13.611 -14.490 1.00 97.12 90 PHE A C 1
ATOM 701 O O . PHE A 1 90 ? -2.767 -12.568 -14.426 1.00 97.12 90 PHE A O 1
ATOM 708 N N . ALA A 1 91 ? -2.596 -14.767 -14.031 1.00 96.75 91 ALA A N 1
ATOM 709 C CA . ALA A 1 91 ? -3.875 -14.887 -13.319 1.00 96.75 91 ALA A CA 1
ATOM 710 C C . ALA A 1 91 ? -3.652 -14.883 -11.788 1.00 96.75 91 ALA A C 1
ATOM 712 O O . ALA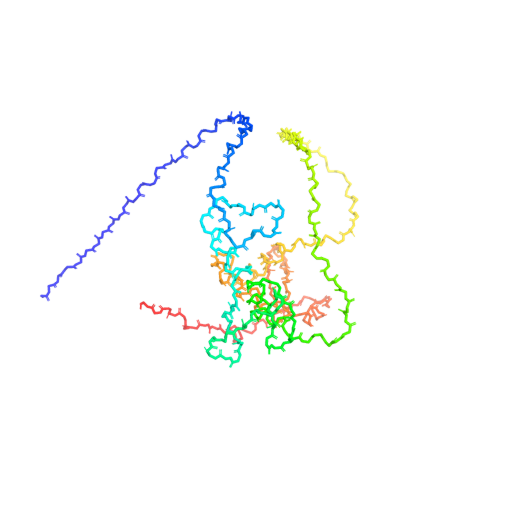 A 1 91 ? -2.734 -15.563 -11.321 1.00 96.75 91 ALA A O 1
ATOM 713 N N . CYS A 1 92 ? -4.437 -14.121 -10.997 1.00 95.88 92 CYS A N 1
ATOM 714 C CA . CYS A 1 92 ? -4.438 -14.271 -9.520 1.00 95.88 92 CYS A CA 1
ATOM 715 C C . CYS A 1 92 ? -4.919 -15.694 -9.202 1.00 95.88 92 CYS A C 1
ATOM 717 O O . CYS A 1 92 ? -6.037 -16.014 -9.574 1.00 95.88 92 CYS A O 1
ATOM 719 N N . PRO A 1 93 ? -4.166 -16.528 -8.466 1.00 94.69 93 PRO A N 1
ATOM 720 C CA . PRO A 1 93 ? -4.627 -17.872 -8.100 1.00 94.69 93 PRO A CA 1
ATOM 721 C C . PRO A 1 93 ? -5.776 -17.869 -7.074 1.00 94.69 93 PRO A C 1
ATOM 723 O O . PRO A 1 93 ? -6.234 -18.933 -6.682 1.00 94.69 93 PRO A O 1
ATOM 726 N N . LEU A 1 94 ? -6.195 -16.691 -6.591 1.00 93.31 94 LEU A N 1
ATOM 727 C CA . LEU A 1 94 ? -7.293 -16.532 -5.632 1.00 93.31 94 LEU A CA 1
ATOM 728 C C . LEU A 1 94 ? -8.590 -16.021 -6.284 1.00 93.31 94 LEU A C 1
ATOM 730 O O . LEU A 1 94 ? -9.655 -16.255 -5.733 1.00 93.31 94 LEU A O 1
ATOM 734 N N . CYS A 1 95 ? -8.515 -15.300 -7.410 1.00 92.75 95 CYS A N 1
ATOM 735 C CA . CYS A 1 95 ? -9.691 -14.690 -8.055 1.00 92.75 95 CYS A CA 1
ATOM 736 C C . CYS A 1 95 ? -9.652 -14.697 -9.593 1.00 92.75 95 CYS A C 1
ATOM 738 O O . CYS A 1 95 ? -10.430 -13.993 -10.227 1.00 92.75 95 CYS A O 1
ATOM 740 N N . ASP A 1 96 ? -8.685 -15.389 -10.200 1.00 92.94 96 ASP A N 1
ATOM 741 C CA . ASP A 1 96 ? -8.473 -15.536 -11.648 1.00 92.94 96 ASP A CA 1
ATOM 742 C C . ASP A 1 96 ? -8.347 -14.238 -12.472 1.00 92.94 96 ASP A C 1
ATOM 744 O O . ASP A 1 96 ? -8.211 -14.268 -13.701 1.00 92.94 96 ASP A O 1
ATOM 748 N N . LYS A 1 97 ? -8.269 -13.073 -11.813 1.00 93.69 97 LYS A N 1
ATOM 749 C CA . LYS A 1 97 ? -8.075 -11.781 -12.477 1.00 93.69 97 LYS A CA 1
ATOM 750 C C . LYS A 1 97 ? -6.767 -11.759 -13.267 1.00 93.69 97 LYS A C 1
ATOM 752 O O . LYS A 1 97 ? -5.687 -12.012 -12.725 1.00 93.69 97 LYS A O 1
ATOM 757 N N . LYS A 1 98 ? -6.863 -11.398 -14.551 1.00 95.88 98 LYS A N 1
ATOM 758 C CA . LYS A 1 98 ? -5.728 -11.286 -15.478 1.00 95.88 98 LYS A CA 1
ATOM 759 C C . LYS A 1 98 ? -4.987 -9.964 -15.276 1.00 95.88 98 LYS A C 1
ATOM 761 O O . LYS A 1 98 ? -5.580 -8.891 -15.332 1.00 95.88 98 LYS A O 1
ATOM 766 N N . ILE A 1 99 ? -3.675 -10.034 -15.067 1.00 95.38 99 ILE A N 1
ATOM 767 C CA . ILE A 1 99 ? -2.804 -8.888 -14.789 1.00 95.38 99 ILE A CA 1
ATOM 768 C C . ILE A 1 99 ? -1.576 -8.947 -15.703 1.00 95.38 99 I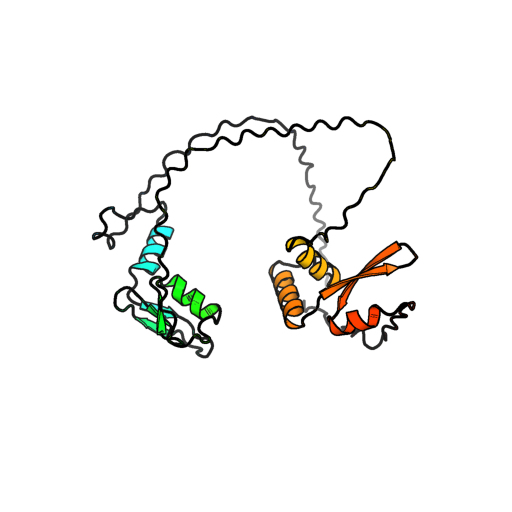LE A C 1
ATOM 770 O O . ILE A 1 99 ? -0.820 -9.915 -15.674 1.00 95.38 99 ILE A O 1
ATOM 774 N N . LYS A 1 100 ? -1.336 -7.891 -16.490 1.00 95.25 100 LYS A N 1
ATOM 775 C CA . LYS A 1 100 ? -0.236 -7.830 -17.478 1.00 95.25 100 LYS A CA 1
ATOM 776 C C . LYS A 1 100 ? 1.168 -7.779 -16.848 1.00 95.25 100 LYS A C 1
ATOM 778 O O . LYS A 1 100 ? 2.138 -8.255 -17.434 1.00 95.25 100 LYS A O 1
ATOM 783 N N . VAL A 1 101 ? 1.283 -7.204 -15.648 1.00 96.31 101 VAL A N 1
ATOM 784 C CA . VAL A 1 101 ? 2.565 -6.846 -15.014 1.00 96.31 101 VAL A CA 1
ATOM 785 C C . VAL A 1 101 ? 2.807 -7.661 -13.740 1.00 96.31 101 VAL A C 1
ATOM 787 O O . VAL A 1 101 ? 1.954 -7.711 -12.851 1.00 96.31 101 VAL A O 1
ATOM 790 N N . ALA A 1 102 ? 4.006 -8.235 -13.593 1.00 96.00 102 ALA A N 1
ATOM 791 C CA . ALA A 1 102 ? 4.364 -9.074 -12.443 1.00 96.00 102 ALA A CA 1
ATOM 792 C C . ALA A 1 102 ? 4.283 -8.323 -11.098 1.00 96.00 102 ALA A C 1
ATOM 794 O O . ALA A 1 102 ? 3.750 -8.848 -10.114 1.00 96.00 102 ALA A O 1
ATOM 795 N N . ARG A 1 103 ? 4.765 -7.071 -11.038 1.00 95.31 103 ARG A N 1
ATOM 796 C CA . ARG A 1 103 ? 4.568 -6.185 -9.872 1.00 95.31 103 ARG A CA 1
ATOM 797 C C . ARG A 1 103 ? 3.097 -5.939 -9.542 1.00 95.31 103 ARG A C 1
ATOM 799 O O . ARG A 1 103 ? 2.758 -5.878 -8.360 1.00 95.31 103 ARG A O 1
ATOM 806 N N . GLY A 1 104 ? 2.246 -5.812 -10.560 1.00 94.50 104 GLY A N 1
ATOM 807 C CA . GLY A 1 104 ? 0.801 -5.645 -10.398 1.00 94.50 104 GLY A CA 1
ATOM 808 C C . GLY A 1 104 ? 0.185 -6.828 -9.656 1.00 94.50 104 GLY A C 1
ATOM 809 O O . GLY A 1 104 ? -0.482 -6.628 -8.645 1.00 94.50 104 GLY A O 1
ATOM 810 N N . LEU A 1 105 ? 0.519 -8.055 -10.072 1.00 95.75 105 LEU A N 1
ATOM 811 C CA . LEU A 1 105 ? 0.052 -9.286 -9.425 1.00 95.75 105 LEU A CA 1
ATOM 812 C C . LEU A 1 105 ? 0.471 -9.357 -7.949 1.00 95.75 105 LEU A C 1
ATOM 814 O O . LEU A 1 105 ? -0.347 -9.631 -7.075 1.00 95.75 105 LEU A O 1
ATOM 818 N N . LYS A 1 106 ? 1.738 -9.049 -7.645 1.00 95.38 106 LYS A N 1
ATOM 819 C CA . LYS A 1 106 ? 2.237 -9.039 -6.257 1.00 95.38 106 LYS A CA 1
ATOM 820 C C . LYS A 1 106 ? 1.504 -8.018 -5.387 1.00 95.38 106 LYS A C 1
ATOM 822 O O . LYS A 1 106 ? 1.178 -8.316 -4.241 1.00 95.38 106 LYS A O 1
ATOM 827 N N . LYS A 1 107 ? 1.269 -6.808 -5.911 1.00 95.06 107 LYS A N 1
ATOM 828 C CA . LYS A 1 107 ? 0.521 -5.759 -5.199 1.00 95.06 107 LYS A CA 1
ATOM 829 C C . LYS A 1 107 ? -0.938 -6.158 -4.985 1.00 95.06 107 LYS A C 1
ATOM 831 O O . LYS A 1 107 ? -1.460 -5.913 -3.904 1.00 95.06 107 LYS A O 1
ATOM 836 N N . HIS A 1 108 ? -1.558 -6.769 -5.989 1.00 94.56 108 HIS A N 1
ATOM 837 C CA . HIS A 1 108 ? -2.937 -7.239 -5.939 1.00 94.56 108 HIS A CA 1
ATOM 838 C C . HIS A 1 108 ? -3.146 -8.265 -4.819 1.00 94.56 108 HIS A C 1
ATOM 840 O O . HIS A 1 108 ? -4.003 -8.049 -3.969 1.00 94.56 108 HIS A O 1
ATOM 846 N N . ILE A 1 109 ? -2.284 -9.286 -4.743 1.00 94.06 109 ILE A N 1
ATOM 847 C CA . ILE A 1 109 ? -2.328 -10.298 -3.674 1.00 94.06 109 ILE A CA 1
ATOM 848 C C . ILE A 1 109 ? -2.033 -9.663 -2.307 1.00 94.06 109 ILE A C 1
ATOM 850 O O . ILE A 1 109 ? -2.761 -9.894 -1.351 1.00 94.06 109 ILE A O 1
ATOM 854 N N . LYS A 1 110 ? -0.995 -8.817 -2.201 1.00 92.94 110 LYS A N 1
ATOM 855 C CA . LYS A 1 110 ? -0.581 -8.213 -0.919 1.00 92.94 110 LYS A CA 1
ATOM 856 C C . LYS A 1 110 ? -1.643 -7.301 -0.296 1.00 92.94 110 LYS A C 1
ATOM 858 O O . LYS A 1 110 ? -1.669 -7.157 0.920 1.00 92.94 110 LYS A O 1
ATOM 863 N N . ARG A 1 111 ? -2.453 -6.623 -1.113 1.00 89.25 111 ARG A N 1
ATOM 864 C CA . ARG A 1 111 ? -3.512 -5.726 -0.625 1.00 89.25 111 ARG A CA 1
ATOM 865 C C . ARG A 1 111 ? -4.776 -6.473 -0.188 1.00 89.25 111 ARG A C 1
ATOM 867 O O . ARG A 1 111 ? -5.718 -5.810 0.205 1.00 89.25 111 ARG A O 1
ATOM 874 N N . ASN A 1 112 ? -4.811 -7.808 -0.274 1.00 72.56 112 ASN A N 1
ATOM 875 C CA . ASN A 1 112 ? -6.022 -8.615 -0.094 1.00 72.56 112 ASN A CA 1
ATOM 876 C C . ASN A 1 112 ? -7.181 -8.185 -1.018 1.00 72.56 112 ASN A C 1
ATOM 878 O O . ASN A 1 112 ? -8.323 -8.570 -0.823 1.00 72.56 112 ASN A O 1
ATOM 882 N N . ASN A 1 113 ? -6.898 -7.471 -2.111 1.00 66.75 113 ASN A N 1
ATOM 883 C CA . ASN A 1 113 ? -7.913 -7.088 -3.095 1.00 66.75 113 ASN A CA 1
ATOM 884 C C . ASN A 1 113 ? -8.309 -8.266 -4.024 1.00 66.75 113 ASN A C 1
ATOM 886 O O . ASN A 1 113 ? -8.880 -8.010 -5.082 1.00 66.75 113 ASN A O 1
ATOM 890 N N . CYS A 1 114 ? -7.962 -9.528 -3.704 1.00 77.12 114 CYS A N 1
ATOM 891 C CA . CYS A 1 114 ? -8.547 -10.709 -4.375 1.00 77.12 114 CYS A CA 1
ATOM 892 C C . CYS A 1 114 ? -9.885 -11.127 -3.698 1.00 77.12 114 CYS A C 1
ATOM 894 O O . CYS A 1 114 ? -10.467 -12.115 -4.130 1.00 77.12 114 CYS A O 1
ATOM 896 N N . HIS A 1 115 ? -10.398 -10.401 -2.687 1.00 63.69 115 HIS A N 1
ATOM 897 C CA . HIS A 1 115 ? -11.742 -10.636 -2.137 1.00 63.69 115 HIS A CA 1
ATOM 898 C C . HIS A 1 115 ? -12.818 -10.096 -3.094 1.00 63.69 115 HIS A C 1
ATOM 900 O O . HIS A 1 115 ? -12.947 -8.888 -3.263 1.00 63.69 115 HIS A O 1
ATOM 906 N N . GLU A 1 116 ? -13.519 -11.026 -3.747 1.00 61.69 116 GLU A N 1
ATOM 907 C CA . GLU A 1 116 ? -14.852 -10.896 -4.353 1.00 61.69 116 GLU A CA 1
ATOM 908 C C . GLU A 1 116 ? -15.156 -9.613 -5.139 1.00 61.69 116 GLU A C 1
ATOM 910 O O . GLU A 1 116 ? -15.579 -8.606 -4.579 1.00 61.69 116 GLU A O 1
ATOM 915 N N . LYS A 1 117 ? -15.125 -9.718 -6.472 1.00 50.53 117 LYS A N 1
ATOM 916 C CA . LYS A 1 117 ? -16.289 -9.305 -7.267 1.00 50.53 117 LYS A CA 1
ATOM 917 C C . LYS A 1 117 ? -16.547 -10.351 -8.343 1.00 50.53 117 LYS A C 1
ATOM 919 O O . LYS A 1 117 ? -15.730 -10.564 -9.231 1.00 50.53 117 LYS A O 1
ATOM 924 N N . THR A 1 118 ? -17.665 -11.025 -8.146 1.00 47.88 118 THR A N 1
ATOM 925 C CA . THR A 1 118 ? -18.362 -11.942 -9.040 1.00 47.88 118 THR A CA 1
ATOM 926 C C . THR A 1 118 ? -18.514 -11.373 -10.455 1.00 47.88 118 THR A C 1
ATOM 928 O O . THR A 1 118 ? -18.969 -10.245 -10.619 1.00 47.88 118 THR A O 1
ATOM 931 N N . ASP A 1 119 ? -18.090 -12.181 -11.422 1.00 50.78 119 ASP A N 1
ATOM 932 C CA . ASP A 1 119 ? -18.396 -12.349 -12.856 1.00 50.78 119 ASP A CA 1
ATOM 933 C C . ASP A 1 119 ? -19.097 -11.306 -13.764 1.00 50.78 119 ASP A C 1
ATOM 935 O O . ASP A 1 119 ? -19.169 -11.591 -14.955 1.00 50.78 119 ASP A O 1
ATOM 939 N N . ASP A 1 120 ? -19.520 -10.106 -13.353 1.00 52.00 120 ASP A N 1
ATOM 940 C CA . ASP A 1 120 ? -20.440 -9.307 -14.203 1.00 52.00 120 ASP A CA 1
ATOM 941 C C . ASP A 1 120 ? -20.036 -7.869 -14.588 1.00 52.00 120 ASP A C 1
ATOM 943 O O . ASP A 1 120 ? -20.867 -7.149 -15.129 1.00 52.00 120 ASP A O 1
ATOM 947 N N . ASP A 1 121 ? -18.777 -7.437 -14.439 1.00 45.28 121 ASP A N 1
ATOM 948 C CA . ASP A 1 121 ? -18.349 -6.134 -14.997 1.00 45.28 121 ASP A CA 1
ATOM 949 C C . ASP A 1 121 ? -17.208 -6.271 -16.008 1.00 45.28 121 ASP A C 1
ATOM 951 O O . ASP A 1 121 ? -16.016 -6.094 -15.730 1.00 45.28 121 ASP A O 1
ATOM 955 N N . VAL A 1 122 ? -17.622 -6.573 -17.240 1.00 54.31 122 VAL A N 1
ATOM 956 C CA . VAL A 1 122 ? -16.883 -6.281 -18.469 1.00 54.31 122 VAL A CA 1
ATOM 957 C C . VAL A 1 122 ? -16.912 -4.766 -18.694 1.00 54.31 122 VAL A C 1
ATOM 959 O O . VAL A 1 122 ? -17.547 -4.271 -19.617 1.00 54.31 122 VAL A O 1
ATOM 962 N N . GLU A 1 123 ? -16.179 -4.017 -17.878 1.00 44.59 123 GLU A N 1
ATOM 963 C CA . GLU A 1 123 ? -15.593 -2.764 -18.342 1.00 44.59 123 GLU A CA 1
ATOM 964 C C . GLU A 1 123 ? -14.092 -2.971 -18.451 1.00 44.59 123 GLU A C 1
ATOM 966 O O . GLU A 1 123 ? -13.330 -3.022 -17.481 1.00 44.59 123 GLU A O 1
ATOM 971 N N . SER A 1 124 ? -13.684 -3.175 -19.701 1.00 46.38 124 SER A N 1
ATOM 972 C CA . SER A 1 124 ? -12.333 -2.979 -20.183 1.00 46.38 124 SER A CA 1
ATOM 973 C C . SER A 1 124 ? -11.763 -1.724 -19.537 1.00 46.38 124 SER A C 1
ATOM 975 O O . SER A 1 124 ? -12.074 -0.612 -19.950 1.00 46.38 124 SER A O 1
ATOM 977 N N . ILE A 1 125 ? -10.905 -1.908 -18.534 1.00 45.00 125 ILE A N 1
ATOM 978 C CA . ILE A 1 125 ? -9.977 -0.868 -18.117 1.00 45.00 125 ILE A CA 1
ATOM 979 C C . ILE A 1 125 ? -9.105 -0.644 -19.351 1.00 45.00 125 ILE A C 1
ATOM 981 O O . ILE A 1 125 ? -8.144 -1.388 -19.589 1.00 45.00 125 ILE A O 1
ATOM 985 N N . HIS A 1 126 ? -9.500 0.319 -20.184 1.00 44.22 126 HIS A N 1
ATOM 986 C CA . HIS A 1 126 ? -8.571 1.002 -21.052 1.00 44.22 126 HIS A CA 1
ATOM 987 C C . HIS A 1 126 ? -7.453 1.446 -20.112 1.00 44.22 126 HIS A C 1
ATOM 989 O O . HIS A 1 126 ? -7.643 2.233 -19.193 1.00 44.22 126 HIS A O 1
ATOM 995 N N . LEU A 1 127 ? -6.296 0.796 -20.251 1.00 48.72 127 LEU A N 1
ATOM 996 C CA . LEU A 1 127 ? -5.055 1.491 -19.978 1.00 48.72 127 LEU A CA 1
ATOM 997 C C . LEU A 1 127 ? -5.144 2.670 -20.921 1.00 48.72 127 LEU A C 1
ATOM 999 O O . LEU A 1 127 ? -5.013 2.458 -22.126 1.00 48.72 127 LEU A O 1
ATOM 1003 N N . ASP A 1 128 ? -5.509 3.822 -20.372 1.00 37.91 128 ASP A N 1
ATOM 1004 C CA . ASP A 1 128 ? -5.349 5.092 -21.038 1.00 37.91 128 ASP A CA 1
ATOM 1005 C C . ASP A 1 128 ? -3.913 5.063 -21.562 1.00 37.91 128 ASP A C 1
ATOM 1007 O O . ASP A 1 128 ? -2.940 5.041 -20.800 1.00 37.91 128 ASP A O 1
ATOM 1011 N N . GLU A 1 129 ? -3.800 4.862 -22.877 1.00 54.97 129 GLU A N 1
ATOM 1012 C CA . GLU A 1 129 ? -2.701 5.408 -23.642 1.00 54.97 129 GLU A CA 1
ATOM 1013 C C . GLU A 1 129 ? -2.640 6.849 -23.171 1.00 54.97 129 GLU A C 1
ATOM 1015 O O . GLU A 1 129 ? -3.544 7.631 -23.461 1.00 54.97 129 GLU A O 1
ATOM 1020 N N . GLU A 1 130 ? -1.643 7.144 -22.337 1.00 45.91 130 GLU A N 1
ATOM 1021 C CA . GLU A 1 130 ? -1.205 8.507 -22.124 1.00 45.91 130 GLU A CA 1
ATOM 1022 C C . GLU A 1 130 ? -0.988 9.049 -23.530 1.00 45.91 130 GLU A C 1
ATOM 1024 O O . GLU A 1 130 ? -0.064 8.643 -24.242 1.00 45.91 130 GLU A O 1
ATOM 1029 N N . THR A 1 131 ? -1.945 9.864 -23.966 1.00 41.44 131 THR A N 1
ATOM 1030 C CA . THR A 1 131 ? -1.769 10.732 -25.101 1.00 41.44 131 THR A CA 1
ATOM 1031 C C . THR A 1 131 ? -0.485 11.484 -24.835 1.00 41.44 131 THR A C 1
ATOM 1033 O O . THR A 1 131 ? -0.246 12.016 -23.749 1.00 41.44 131 THR A O 1
ATOM 1036 N N . ASP A 1 132 ? 0.370 11.431 -25.842 1.00 48.22 132 ASP A N 1
ATOM 1037 C CA . ASP A 1 132 ? 1.518 12.289 -26.047 1.00 48.22 132 ASP A CA 1
ATOM 1038 C C . ASP A 1 132 ? 0.992 13.726 -26.207 1.00 48.22 132 ASP A C 1
ATOM 1040 O O . ASP A 1 132 ? 0.967 14.293 -27.297 1.00 48.22 132 ASP A O 1
ATOM 1044 N N . ASP A 1 133 ? 0.424 14.270 -25.129 1.00 41.50 133 ASP A N 1
ATOM 1045 C CA . ASP A 1 133 ? 0.108 15.677 -25.018 1.00 41.50 133 ASP A CA 1
ATOM 1046 C C . ASP A 1 133 ? 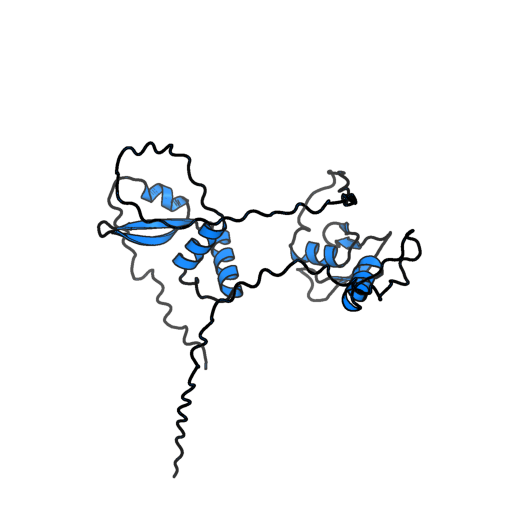1.454 16.377 -24.882 1.00 41.50 133 ASP A C 1
ATOM 1048 O O . ASP A 1 133 ? 2.110 16.334 -23.836 1.00 41.50 133 ASP A O 1
ATOM 1052 N N . GLU A 1 134 ? 1.872 16.990 -25.988 1.00 60.84 134 GLU A N 1
ATOM 1053 C CA . GLU A 1 134 ? 2.811 18.099 -26.018 1.00 60.84 134 GLU A CA 1
ATOM 1054 C C . GLU A 1 134 ? 2.388 19.127 -24.962 1.00 60.84 134 GLU A C 1
ATOM 1056 O O . GLU A 1 134 ? 1.632 20.065 -25.218 1.00 60.84 134 GLU A O 1
ATOM 1061 N N . VAL A 1 135 ? 2.869 18.949 -23.733 1.00 45.06 135 VAL A N 1
ATOM 1062 C CA . VAL A 1 135 ? 2.778 19.980 -22.712 1.00 45.06 135 VAL A CA 1
ATOM 1063 C C . VAL A 1 135 ? 3.811 21.027 -23.099 1.00 45.06 135 VAL A C 1
ATOM 1065 O O . VAL A 1 135 ? 4.994 20.917 -22.765 1.00 45.06 135 VAL A O 1
ATOM 1068 N N . GLU A 1 136 ? 3.366 22.041 -23.839 1.00 59.16 136 GLU A N 1
ATOM 1069 C CA . GLU A 1 136 ? 4.112 23.287 -23.933 1.00 59.16 136 GLU A CA 1
ATOM 1070 C C . GLU A 1 136 ? 4.437 23.772 -22.507 1.00 59.16 136 GLU A C 1
ATOM 1072 O O . GLU A 1 136 ? 3.577 23.737 -21.618 1.00 59.16 136 GLU A O 1
ATOM 1077 N N . PRO A 1 137 ? 5.681 24.199 -22.240 1.00 44.16 137 PRO A N 1
ATOM 1078 C CA . PRO A 1 137 ? 6.095 24.589 -20.905 1.00 44.16 137 PRO A CA 1
ATOM 1079 C C . PRO A 1 137 ? 5.369 25.870 -20.488 1.00 44.16 137 PRO A C 1
ATOM 1081 O O . PRO A 1 137 ? 5.692 26.973 -20.930 1.00 44.16 137 PRO A O 1
ATOM 1084 N N . ILE A 1 138 ? 4.397 25.724 -19.592 1.00 40.44 138 ILE A N 1
ATOM 1085 C CA . ILE A 1 138 ? 3.778 26.843 -18.888 1.00 40.44 138 ILE A CA 1
ATOM 1086 C C . ILE A 1 138 ? 4.847 27.420 -17.949 1.00 40.44 138 ILE A C 1
ATOM 1088 O O . ILE A 1 138 ? 5.172 26.834 -16.916 1.00 40.44 138 ILE A O 1
ATOM 1092 N N . ASN A 1 139 ? 5.426 28.562 -18.327 1.00 45.59 139 ASN A N 1
ATOM 1093 C CA . ASN A 1 139 ? 6.249 29.378 -17.439 1.00 45.59 139 ASN A CA 1
ATOM 1094 C C . ASN A 1 139 ? 5.355 29.941 -16.328 1.00 45.59 139 ASN A C 1
ATOM 1096 O O . ASN A 1 139 ? 4.635 30.916 -16.537 1.00 45.59 139 ASN A O 1
ATOM 1100 N N . PHE A 1 140 ? 5.395 29.320 -15.152 1.00 40.53 140 PHE A N 1
ATOM 1101 C CA . PHE A 1 140 ? 4.799 29.861 -13.934 1.00 40.53 140 PHE A CA 1
ATOM 1102 C C . PHE A 1 140 ? 5.801 30.826 -13.279 1.00 40.53 140 PHE A C 1
ATOM 1104 O O . PHE A 1 140 ? 6.497 30.488 -12.325 1.00 40.53 140 PHE A O 1
ATOM 1111 N N . ASP A 1 141 ? 5.917 32.026 -13.848 1.00 48.75 141 ASP A N 1
ATOM 1112 C CA . ASP A 1 141 ? 6.504 33.188 -13.174 1.00 48.75 141 ASP A CA 1
ATOM 1113 C C . ASP A 1 141 ? 5.403 33.836 -12.321 1.00 48.75 141 ASP A C 1
ATOM 1115 O O . ASP A 1 141 ? 4.747 34.788 -12.740 1.00 48.75 141 ASP A O 1
ATOM 1119 N N . GLU A 1 142 ? 5.171 33.308 -11.119 1.00 54.88 142 GLU A N 1
ATOM 1120 C CA . GLU A 1 142 ? 4.358 33.992 -10.110 1.00 54.88 142 GLU A CA 1
ATOM 1121 C C . GLU A 1 142 ? 5.258 34.373 -8.933 1.00 54.88 142 GLU A C 1
ATOM 1123 O O . GLU A 1 142 ? 5.419 33.657 -7.944 1.00 54.88 142 GLU A O 1
ATOM 1128 N N . LYS A 1 143 ? 5.919 35.522 -9.107 1.00 44.94 143 LYS A N 1
ATOM 1129 C CA . LYS A 1 143 ? 6.572 36.276 -8.038 1.00 44.94 143 LYS A CA 1
ATOM 1130 C C . LYS A 1 143 ? 5.499 36.732 -7.062 1.00 44.94 143 LYS A C 1
ATOM 1132 O O . LYS A 1 143 ? 4.724 37.631 -7.377 1.00 44.94 143 LYS A O 1
ATOM 1137 N N . ASN A 1 144 ? 5.474 36.115 -5.890 1.00 41.62 144 ASN A N 1
ATOM 1138 C CA . ASN A 1 144 ? 4.638 36.549 -4.784 1.00 41.62 144 ASN A CA 1
ATOM 1139 C C . ASN A 1 144 ? 5.517 37.289 -3.765 1.00 41.62 144 ASN A C 1
ATOM 1141 O O . ASN A 1 144 ? 5.880 36.753 -2.719 1.00 41.62 144 ASN A O 1
ATOM 1145 N N . ASP A 1 145 ? 5.906 38.513 -4.125 1.00 48.28 145 ASP A N 1
ATOM 1146 C CA . ASP A 1 145 ? 6.549 39.469 -3.225 1.00 48.28 145 ASP A CA 1
ATOM 1147 C C . ASP A 1 145 ? 5.455 40.157 -2.394 1.00 48.28 145 ASP A C 1
ATOM 1149 O O . ASP A 1 145 ? 4.910 41.188 -2.786 1.00 48.28 145 ASP A O 1
ATOM 1153 N N . HIS A 1 146 ? 5.111 39.586 -1.237 1.00 46.19 146 HIS A N 1
ATOM 1154 C CA . HIS A 1 146 ? 4.332 40.301 -0.226 1.00 46.19 146 HIS A CA 1
ATOM 1155 C C . HIS A 1 146 ? 5.253 40.826 0.875 1.00 46.19 146 HIS A C 1
ATOM 1157 O O . HIS A 1 146 ? 5.544 40.178 1.878 1.00 46.19 146 HIS A O 1
ATOM 1163 N N . GLU A 1 147 ? 5.699 42.054 0.629 1.00 44.31 147 GLU A N 1
ATOM 1164 C CA . GLU A 1 147 ? 6.278 43.000 1.571 1.00 44.31 147 GLU A CA 1
ATOM 1165 C C . GLU A 1 147 ? 5.286 43.264 2.719 1.00 44.31 147 GLU A C 1
ATOM 1167 O O . GLU A 1 147 ? 4.206 43.824 2.527 1.00 44.31 147 GLU A O 1
ATOM 1172 N N . ALA A 1 148 ? 5.634 42.823 3.929 1.00 40.50 148 ALA A N 1
ATOM 1173 C CA . ALA A 1 148 ? 4.853 43.075 5.133 1.00 40.50 148 ALA A CA 1
ATOM 1174 C C . ALA A 1 148 ? 5.124 44.496 5.651 1.00 40.50 148 ALA A C 1
ATOM 1176 O O . ALA A 1 148 ? 5.987 44.715 6.504 1.00 40.50 148 ALA A O 1
ATOM 1177 N N . THR A 1 149 ? 4.361 45.472 5.163 1.00 39.41 149 THR A N 1
ATOM 1178 C CA . THR A 1 149 ? 4.191 46.749 5.857 1.00 39.41 149 THR A CA 1
ATOM 1179 C C . THR A 1 149 ? 3.154 46.588 6.967 1.00 39.41 149 THR A C 1
ATOM 1181 O O . THR A 1 149 ? 1.966 46.359 6.757 1.00 39.41 149 THR A O 1
ATOM 1184 N N . SER A 1 150 ? 3.654 46.678 8.197 1.00 49.62 150 SER A N 1
ATOM 1185 C CA . SER A 1 150 ? 2.876 46.797 9.424 1.00 49.62 150 SER A CA 1
ATOM 1186 C C . SER A 1 150 ? 2.093 48.113 9.419 1.00 49.62 150 SER A C 1
ATOM 1188 O O . SER A 1 150 ? 2.649 49.160 9.756 1.00 49.62 150 SER A O 1
ATOM 1190 N N . GLU A 1 151 ? 0.793 48.048 9.137 1.00 44.81 151 GLU A N 1
ATOM 1191 C CA . GLU A 1 151 ? -0.156 49.110 9.465 1.00 44.81 151 GLU A CA 1
ATOM 1192 C C . GLU A 1 151 ? -1.213 48.661 10.475 1.00 44.81 151 GLU A C 1
ATOM 1194 O O . GLU A 1 151 ? -1.553 47.496 10.663 1.00 44.81 151 GLU A O 1
ATOM 1199 N N . ARG A 1 152 ? -1.648 49.665 11.218 1.00 44.72 152 ARG A N 1
ATOM 1200 C CA . ARG A 1 152 ? -2.216 49.622 12.549 1.00 44.72 152 ARG A CA 1
ATOM 1201 C C . ARG A 1 152 ? -3.722 49.857 12.447 1.00 44.72 152 ARG A C 1
ATOM 1203 O O . ARG A 1 152 ? -4.125 50.920 12.005 1.00 44.72 152 ARG A O 1
ATOM 1210 N N . ALA A 1 153 ? -4.488 48.907 12.987 1.00 44.81 153 ALA A N 1
ATOM 1211 C CA . ALA A 1 153 ? -5.870 49.007 13.477 1.00 44.81 153 ALA A CA 1
ATOM 1212 C C . ALA A 1 153 ? -7.002 49.362 12.487 1.00 44.81 153 ALA A C 1
ATOM 1214 O O . ALA A 1 153 ? -7.091 50.484 12.009 1.00 44.81 153 ALA A O 1
ATOM 1215 N N . SER A 1 154 ? -8.001 48.473 12.391 1.00 43.12 154 SER A N 1
ATOM 1216 C CA . SER A 1 154 ? -9.410 48.836 12.624 1.00 43.12 154 SER A CA 1
ATOM 1217 C C . SER A 1 154 ? -10.268 47.576 12.808 1.00 43.12 154 SER A C 1
ATOM 1219 O O . SER A 1 154 ? -10.324 46.720 11.932 1.00 43.12 154 SER A O 1
ATOM 1221 N N . LEU A 1 155 ? -10.911 47.453 13.971 1.00 52.00 155 LEU A N 1
ATOM 1222 C CA . LEU A 1 155 ? -11.911 46.432 14.292 1.00 52.00 155 LEU A CA 1
ATOM 1223 C C . LEU A 1 155 ? -13.283 46.934 13.838 1.00 52.00 155 LEU A C 1
ATOM 1225 O O . LEU A 1 155 ? -13.869 47.706 14.592 1.00 52.00 155 LEU A O 1
ATOM 1229 N N . GLN A 1 156 ? -13.798 46.501 12.681 1.00 53.19 156 GLN A N 1
ATOM 1230 C CA . GLN A 1 156 ? -15.240 46.531 12.382 1.00 53.19 156 GLN A CA 1
ATOM 1231 C C . GLN A 1 156 ? -15.653 45.336 11.499 1.00 53.19 156 GLN A C 1
ATOM 1233 O O . GLN A 1 156 ? -15.042 45.073 10.468 1.00 53.19 156 GLN A O 1
ATOM 1238 N N . ASP A 1 157 ? -16.705 44.659 11.967 1.00 38.78 157 ASP A N 1
ATOM 1239 C CA . ASP A 1 157 ? -17.679 43.818 11.259 1.00 38.78 157 ASP A CA 1
ATOM 1240 C C . ASP A 1 157 ? -17.256 42.439 10.718 1.00 38.78 157 ASP A C 1
ATOM 1242 O O . ASP A 1 157 ? -16.984 42.217 9.540 1.00 38.78 157 ASP A O 1
ATOM 1246 N N . LEU A 1 158 ? -17.339 41.463 11.631 1.00 42.97 158 LEU A N 1
ATOM 1247 C CA . LEU A 1 158 ? -17.450 40.034 11.349 1.00 42.97 158 LEU A CA 1
ATOM 1248 C C . LEU A 1 158 ? -18.802 39.735 10.683 1.00 42.97 158 LEU A C 1
ATOM 1250 O O . LEU A 1 158 ? -19.830 39.683 11.355 1.00 42.97 158 LEU A O 1
ATOM 1254 N N . ASN A 1 159 ? -18.790 39.479 9.377 1.00 53.97 159 ASN A N 1
ATOM 1255 C CA . ASN A 1 159 ? -19.838 38.706 8.717 1.00 53.97 159 ASN A CA 1
ATOM 1256 C C . ASN A 1 159 ? -19.249 37.342 8.338 1.00 53.97 159 ASN A C 1
ATOM 1258 O O . ASN A 1 159 ? -18.667 37.177 7.266 1.00 53.97 159 ASN A O 1
ATOM 1262 N N . VAL A 1 160 ? -19.323 36.397 9.276 1.00 51.56 160 VAL A N 1
ATOM 1263 C CA . VAL A 1 160 ? -18.869 35.017 9.088 1.00 51.56 160 VAL A CA 1
ATOM 1264 C C . VAL A 1 160 ? -20.028 34.239 8.478 1.00 51.56 160 VAL A C 1
ATOM 1266 O O . VAL A 1 160 ? -21.012 33.944 9.148 1.00 51.56 160 VAL A O 1
ATOM 1269 N N . ASN A 1 161 ? -19.920 33.933 7.187 1.00 47.97 161 ASN A N 1
ATOM 1270 C CA . ASN A 1 161 ? -20.677 32.832 6.610 1.00 47.97 161 ASN A CA 1
ATOM 1271 C C . ASN A 1 161 ? -20.069 31.537 7.166 1.00 47.97 161 ASN A C 1
ATOM 1273 O O . ASN A 1 161 ? -18.948 31.182 6.803 1.00 47.97 161 ASN A O 1
ATOM 1277 N N . ASP A 1 162 ? -20.794 30.872 8.066 1.00 48.00 162 ASP A N 1
ATOM 1278 C CA . ASP A 1 162 ? -20.465 29.551 8.607 1.00 48.00 162 ASP A CA 1
ATOM 1279 C C . ASP A 1 162 ? -20.621 28.473 7.518 1.00 48.00 162 ASP A C 1
ATOM 1281 O O . ASP A 1 162 ? -21.589 27.711 7.494 1.00 48.00 162 ASP A O 1
ATOM 1285 N N . GLU A 1 163 ? -19.673 28.400 6.582 1.00 46.34 163 GLU A N 1
ATOM 1286 C CA . GLU A 1 163 ? -19.429 27.144 5.875 1.00 46.34 163 GLU A CA 1
ATOM 1287 C C . GLU A 1 163 ? -18.571 26.241 6.774 1.00 46.34 163 GLU A C 1
ATOM 1289 O O . GLU A 1 163 ? -17.534 26.685 7.279 1.00 46.34 163 GLU A O 1
ATOM 1294 N N . PRO A 1 164 ? -18.972 24.977 7.004 1.00 53.62 164 PRO A N 1
ATOM 1295 C CA . PRO A 1 164 ? -18.201 24.054 7.821 1.00 53.62 164 PRO A CA 1
ATOM 1296 C C . PRO A 1 164 ? -16.852 23.805 7.146 1.00 53.62 164 PRO A C 1
ATOM 1298 O O . PRO A 1 164 ? -16.759 23.118 6.129 1.00 53.62 164 PRO A O 1
ATOM 1301 N N . ILE A 1 165 ? -15.796 24.385 7.718 1.00 55.78 165 ILE A N 1
ATOM 1302 C CA . ILE A 1 165 ? -14.417 24.166 7.290 1.00 55.78 165 ILE A CA 1
ATOM 1303 C C . ILE A 1 165 ? -14.130 22.678 7.478 1.00 55.78 165 ILE A C 1
ATOM 1305 O O . ILE A 1 165 ? -13.933 22.215 8.600 1.00 55.78 165 ILE A O 1
ATOM 1309 N N . VAL A 1 166 ? -14.130 21.917 6.383 1.00 53.75 166 VAL A N 1
ATOM 1310 C CA . VAL A 1 166 ? -13.723 20.512 6.411 1.00 53.75 166 VAL A CA 1
ATOM 1311 C C . VAL A 1 166 ? -12.217 20.497 6.669 1.00 53.75 166 VAL A C 1
ATOM 1313 O O . VAL A 1 166 ? -11.454 20.967 5.818 1.00 53.75 166 VAL A O 1
ATOM 1316 N N . PRO A 1 167 ? -11.755 19.998 7.827 1.00 55.50 167 PRO A N 1
ATOM 1317 C CA . PRO A 1 167 ? -10.333 19.951 8.117 1.00 55.50 167 PRO A CA 1
ATOM 1318 C C . PRO A 1 167 ? -9.623 19.096 7.060 1.00 55.50 167 PRO A C 1
ATOM 1320 O O . PRO A 1 167 ? -10.072 18.006 6.695 1.00 55.50 167 PRO A O 1
ATOM 1323 N N . SER A 1 168 ? -8.507 19.606 6.535 1.00 61.69 168 SER A N 1
ATOM 1324 C CA . SER A 1 168 ? -7.651 18.862 5.608 1.00 61.69 168 SER A CA 1
ATOM 1325 C C . SER A 1 168 ? -7.259 17.522 6.233 1.00 61.69 168 SER A C 1
ATOM 1327 O O . SER A 1 168 ? -6.903 17.463 7.402 1.00 61.69 168 SER A O 1
ATOM 1329 N N . LYS A 1 169 ? -7.249 16.425 5.467 1.00 66.12 169 LYS A N 1
ATOM 1330 C CA . LYS A 1 169 ? -6.914 15.083 5.995 1.00 66.12 169 LYS A CA 1
ATOM 1331 C C . LYS A 1 169 ? -5.590 15.037 6.773 1.00 66.12 169 LYS A C 1
ATOM 1333 O O . LYS A 1 169 ? -5.458 14.258 7.707 1.00 66.12 169 LYS A O 1
ATOM 1338 N N . ARG A 1 170 ? -4.628 15.903 6.423 1.00 60.62 170 ARG A N 1
ATOM 1339 C CA . ARG A 1 170 ? -3.346 16.009 7.137 1.00 60.62 170 ARG A CA 1
ATOM 1340 C C . ARG A 1 170 ? -3.495 16.530 8.570 1.00 60.62 170 ARG A C 1
ATOM 1342 O O . ARG A 1 170 ? -2.716 16.116 9.417 1.00 60.62 170 ARG A O 1
ATOM 1349 N N . SER A 1 171 ? -4.493 17.370 8.853 1.00 83.06 171 SER A N 1
ATOM 1350 C CA . SER A 1 171 ? -4.742 17.864 10.211 1.00 83.06 171 SER A CA 1
ATOM 1351 C C . SER A 1 171 ? -5.436 16.825 11.094 1.00 83.06 171 SER A C 1
ATOM 1353 O O . SER A 1 171 ? -5.284 16.871 12.309 1.00 83.06 171 SER A O 1
ATOM 1355 N N . LEU A 1 172 ? -6.166 15.866 10.513 1.00 91.12 172 LEU A N 1
ATOM 1356 C CA . LEU A 1 172 ? -6.810 14.799 11.285 1.00 91.12 172 LEU A CA 1
ATOM 1357 C C . LEU A 1 172 ? -5.784 13.800 11.833 1.00 91.12 172 LEU A C 1
ATOM 1359 O O . LEU A 1 172 ? -5.792 13.506 13.027 1.00 91.12 172 LEU A O 1
ATOM 1363 N N . ASP A 1 173 ? -4.873 13.328 10.979 1.00 94.69 173 ASP A N 1
ATOM 1364 C CA . ASP A 1 173 ? -3.809 12.405 11.390 1.00 94.69 173 ASP A CA 1
ATOM 1365 C C . ASP A 1 173 ? -2.941 13.021 12.498 1.00 94.69 173 ASP A C 1
ATOM 1367 O O . ASP A 1 173 ? -2.567 12.345 13.455 1.00 94.69 173 ASP A O 1
ATOM 1371 N N . GLU A 1 174 ? -2.654 14.320 12.405 1.00 94.25 174 GLU A N 1
ATOM 1372 C CA . GLU A 1 174 ? -1.874 15.051 13.403 1.00 94.25 174 GLU A CA 1
ATOM 1373 C C . GLU A 1 174 ? -2.588 15.145 14.760 1.00 94.25 174 GLU A C 1
ATOM 1375 O O . GLU A 1 174 ? -1.963 14.912 15.797 1.00 94.25 174 GLU A O 1
ATOM 1380 N N . LEU A 1 175 ? -3.903 15.391 14.769 1.00 92.56 175 LEU A N 1
ATOM 1381 C CA . LEU A 1 175 ? -4.716 15.375 15.991 1.00 92.56 175 LEU A CA 1
ATOM 1382 C C . LEU A 1 175 ? -4.738 13.987 16.637 1.00 92.56 175 LEU A C 1
ATOM 1384 O O . LEU A 1 175 ? -4.567 13.872 17.851 1.00 92.56 175 LEU A O 1
ATOM 1388 N N . ILE A 1 176 ? -4.886 12.933 15.830 1.00 94.94 176 ILE A N 1
ATOM 1389 C CA . ILE A 1 176 ? -4.861 11.546 16.307 1.00 94.94 176 ILE A CA 1
ATOM 1390 C C . ILE A 1 176 ? -3.501 11.215 16.935 1.00 94.94 176 ILE A C 1
ATOM 1392 O O . ILE A 1 176 ? -3.428 10.643 18.025 1.00 94.94 176 ILE A O 1
ATOM 1396 N N . LEU A 1 177 ? -2.407 11.582 16.266 1.00 95.62 177 LE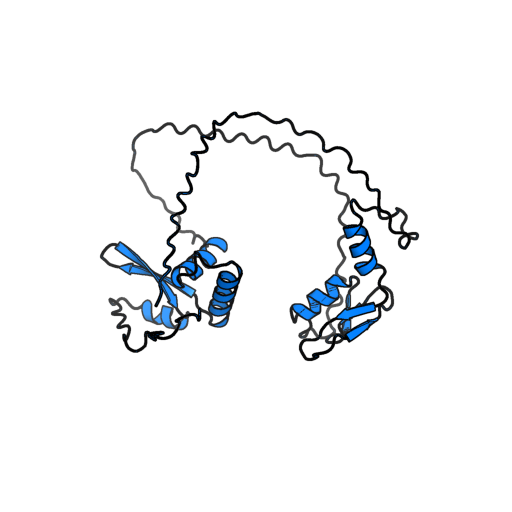U A N 1
ATOM 1397 C CA . LEU A 1 177 ? -1.058 11.336 16.773 1.00 95.62 177 LEU A CA 1
ATOM 1398 C C . LEU A 1 177 ? -0.761 12.154 18.033 1.00 95.62 177 LEU A C 1
ATOM 1400 O O . LEU A 1 177 ? -0.116 11.634 18.944 1.00 95.62 177 LEU A O 1
ATOM 1404 N N . THR A 1 178 ? -1.265 13.385 18.112 1.00 93.56 178 THR A N 1
ATOM 1405 C CA . THR A 1 178 ? -1.155 14.242 19.299 1.00 93.56 178 THR A CA 1
ATOM 1406 C C . THR A 1 178 ? -1.899 13.630 20.485 1.00 93.56 178 THR A C 1
ATOM 1408 O O . THR A 1 178 ? -1.312 13.493 21.557 1.00 93.56 178 THR A O 1
ATOM 1411 N N . ALA A 1 179 ? -3.140 13.171 20.291 1.00 94.06 179 ALA A N 1
ATOM 1412 C CA . ALA A 1 179 ? -3.937 12.517 21.334 1.00 94.06 179 ALA A CA 1
ATOM 1413 C C . ALA A 1 179 ? -3.269 11.241 21.881 1.00 94.06 179 ALA A C 1
ATOM 1415 O O . ALA A 1 179 ? -3.381 10.929 23.064 1.00 94.06 179 ALA A O 1
ATOM 1416 N N . CYS A 1 180 ? -2.531 10.523 21.030 1.00 95.31 180 CYS A N 1
ATOM 1417 C CA . CYS A 1 180 ? -1.788 9.318 21.403 1.00 95.31 180 CYS A CA 1
ATOM 1418 C C . CYS A 1 180 ? -0.367 9.583 21.938 1.00 95.31 180 CYS A C 1
ATOM 1420 O O . CYS A 1 180 ? 0.323 8.626 22.294 1.00 95.31 180 CYS A O 1
ATOM 1422 N N . GLY A 1 181 ? 0.118 10.831 21.944 1.00 94.81 181 GLY A N 1
ATOM 1423 C CA . GLY A 1 181 ? 1.509 11.148 22.295 1.00 94.81 181 GLY A CA 1
ATOM 1424 C C . GLY A 1 181 ? 2.539 10.533 21.335 1.00 94.81 181 GLY A C 1
ATOM 1425 O O . GLY A 1 181 ? 3.626 10.148 21.750 1.00 94.81 181 GLY A O 1
ATOM 1426 N N . GLN A 1 182 ? 2.182 10.379 20.057 1.00 96.25 182 GLN A N 1
ATOM 1427 C CA . GLN A 1 182 ? 2.995 9.730 19.015 1.00 96.25 182 GLN A CA 1
ATOM 1428 C C . GLN A 1 182 ? 3.461 10.709 17.926 1.00 96.25 182 GLN A C 1
ATOM 1430 O O . GLN A 1 182 ? 3.897 10.288 16.850 1.00 96.25 182 GLN A O 1
ATOM 1435 N N . LEU A 1 183 ? 3.373 12.018 18.182 1.00 94.56 183 LEU A N 1
ATOM 1436 C CA . LEU A 1 183 ? 3.752 13.0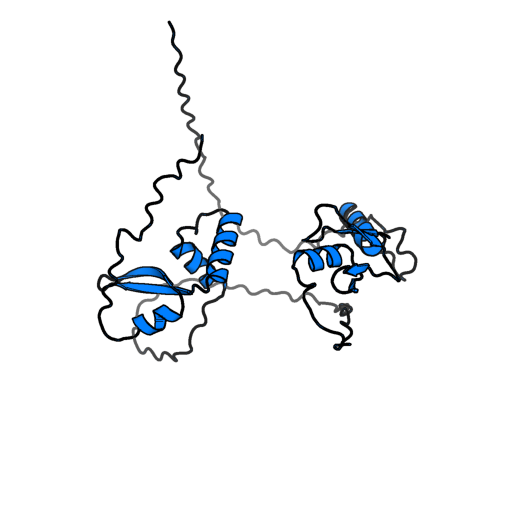50 17.215 1.00 94.56 183 LEU A CA 1
ATOM 1437 C C . LEU A 1 183 ? 5.244 12.985 16.850 1.00 94.56 183 LEU A C 1
ATOM 1439 O O . LEU A 1 183 ? 5.590 13.154 15.683 1.00 94.56 183 LEU A O 1
ATOM 1443 N N . ASP A 1 184 ? 6.099 12.609 17.801 1.00 96.12 184 ASP A N 1
ATOM 1444 C CA . ASP A 1 184 ? 7.549 12.449 17.603 1.00 96.12 184 ASP A CA 1
ATOM 1445 C C . ASP A 1 184 ? 7.970 10.995 17.324 1.00 96.12 184 ASP A C 1
ATOM 1447 O O . ASP A 1 184 ? 9.154 10.687 17.193 1.00 96.12 184 ASP A O 1
ATOM 1451 N N . GLY A 1 185 ? 7.002 10.079 17.199 1.00 94.69 185 GLY A N 1
ATOM 1452 C CA . GLY A 1 185 ? 7.261 8.665 16.932 1.00 94.69 185 GLY A CA 1
ATOM 1453 C C . GLY A 1 185 ? 7.829 8.404 15.533 1.00 94.69 185 GLY A C 1
ATOM 1454 O O . GLY A 1 185 ? 7.682 9.201 14.597 1.00 94.69 185 GLY A O 1
ATOM 1455 N N . SER A 1 186 ? 8.436 7.231 15.342 1.00 96.94 186 SER A N 1
ATOM 1456 C CA . SER A 1 186 ? 8.896 6.810 14.017 1.00 96.94 186 SER A CA 1
ATOM 1457 C C . SER A 1 186 ? 7.718 6.690 13.038 1.00 96.94 186 SER A C 1
ATOM 1459 O O . SER A 1 186 ? 6.590 6.371 13.416 1.00 96.94 186 SER A O 1
ATOM 1461 N N . ASN A 1 187 ? 7.966 6.856 11.733 1.00 94.44 187 ASN A N 1
ATOM 1462 C CA . ASN A 1 187 ? 6.916 6.704 10.709 1.00 94.44 187 ASN A CA 1
ATOM 1463 C C . ASN A 1 187 ? 6.186 5.349 10.778 1.00 94.44 187 ASN A C 1
ATOM 1465 O O . ASN A 1 187 ? 5.013 5.240 10.416 1.00 94.44 187 ASN A O 1
ATOM 1469 N N . ARG A 1 188 ? 6.877 4.299 11.241 1.00 94.00 188 ARG A N 1
ATOM 1470 C CA . ARG A 1 188 ? 6.287 2.973 11.440 1.00 94.00 188 ARG A CA 1
ATOM 1471 C C . ARG A 1 188 ? 5.304 2.961 12.613 1.00 94.00 188 ARG A C 1
ATOM 1473 O O . ARG A 1 188 ? 4.253 2.338 12.487 1.00 94.00 188 ARG A O 1
ATOM 1480 N N . GLU A 1 189 ? 5.637 3.624 13.717 1.00 95.94 189 GLU A N 1
ATOM 1481 C CA . GLU A 1 189 ? 4.773 3.746 14.899 1.00 95.94 189 GLU A CA 1
ATOM 1482 C C . GLU A 1 189 ? 3.566 4.624 14.604 1.00 95.94 189 GLU A C 1
ATOM 1484 O O . GLU A 1 189 ? 2.446 4.169 14.807 1.00 95.94 189 GLU A O 1
ATOM 1489 N N . LYS A 1 190 ? 3.771 5.794 13.987 1.00 96.94 190 LYS A N 1
ATOM 1490 C CA . LYS A 1 190 ? 2.685 6.681 13.540 1.00 96.94 190 LYS A CA 1
ATOM 1491 C C . LYS A 1 190 ? 1.651 5.933 12.704 1.00 96.94 190 LYS A C 1
ATOM 1493 O O . LYS A 1 190 ? 0.463 5.945 13.007 1.00 96.94 190 LYS A O 1
ATOM 1498 N N . LYS A 1 191 ? 2.111 5.187 11.693 1.00 96.25 191 LYS A N 1
ATOM 1499 C CA . LYS A 1 191 ? 1.229 4.392 10.830 1.00 96.25 191 LYS A CA 1
ATOM 1500 C C . LYS A 1 191 ? 0.504 3.273 11.581 1.00 96.25 191 LYS A C 1
ATOM 1502 O O . LYS A 1 191 ? -0.642 2.975 11.265 1.00 96.25 191 LYS A O 1
ATOM 1507 N N . LYS A 1 192 ? 1.169 2.632 12.546 1.00 96.75 192 LYS A N 1
ATOM 1508 C CA . LYS A 1 192 ? 0.559 1.599 13.391 1.00 96.75 192 LYS A CA 1
ATOM 1509 C C . LYS A 1 192 ? -0.546 2.206 14.263 1.00 96.75 192 LYS A C 1
ATOM 1511 O O . LYS A 1 192 ? -1.623 1.629 14.319 1.00 96.75 192 LYS A O 1
ATOM 1516 N N . THR A 1 193 ? -0.298 3.361 14.876 1.00 97.44 193 THR A N 1
ATOM 1517 C CA . THR A 1 193 ? -1.283 4.104 15.674 1.00 97.44 193 THR A CA 1
ATOM 1518 C C . THR A 1 193 ? -2.504 4.479 14.844 1.00 97.44 193 THR A C 1
ATOM 1520 O O . THR A 1 193 ? -3.613 4.151 15.246 1.00 97.44 193 THR A O 1
ATOM 1523 N N . LEU A 1 194 ? -2.312 5.064 13.656 1.00 96.25 194 LEU A N 1
ATOM 1524 C CA . LEU A 1 194 ? -3.422 5.427 12.766 1.00 96.25 194 LEU A CA 1
ATOM 1525 C C . LEU A 1 194 ? -4.289 4.213 12.393 1.00 96.25 194 LEU A C 1
ATOM 1527 O O . LEU A 1 194 ? -5.507 4.293 12.477 1.00 96.25 194 LEU A O 1
ATOM 1531 N N . LEU A 1 195 ? -3.673 3.065 12.081 1.00 95.69 195 LEU A N 1
ATOM 1532 C CA . LEU A 1 195 ? -4.410 1.829 11.783 1.00 95.69 195 LEU A CA 1
ATOM 1533 C C . LEU A 1 195 ? -5.216 1.300 12.977 1.00 95.69 195 LEU A C 1
ATOM 1535 O O . LEU A 1 195 ? -6.284 0.729 12.780 1.00 95.69 195 LEU A O 1
ATOM 1539 N N . PHE A 1 196 ? -4.715 1.452 14.207 1.00 96.75 196 PHE A N 1
ATOM 1540 C CA . PHE A 1 196 ? -5.486 1.075 15.394 1.00 96.75 196 PHE A CA 1
ATOM 1541 C C . PHE A 1 196 ? -6.681 1.996 15.596 1.00 96.75 196 PHE A C 1
ATOM 1543 O O . PHE A 1 196 ? -7.777 1.508 15.833 1.00 96.75 196 PHE A O 1
ATOM 1550 N N . VAL A 1 197 ? -6.476 3.306 15.487 1.00 95.94 197 VAL A N 1
ATOM 1551 C CA . VAL A 1 197 ? -7.538 4.304 15.666 1.00 95.94 197 VAL A CA 1
ATOM 1552 C C . VAL A 1 197 ? -8.643 4.110 14.627 1.00 95.94 197 VAL A C 1
ATOM 1554 O O . VAL A 1 197 ? -9.812 4.076 14.997 1.00 95.94 197 VAL A O 1
ATOM 1557 N N . GLU A 1 198 ? -8.270 3.867 13.368 1.00 93.44 198 GLU A N 1
ATOM 1558 C CA . GLU A 1 198 ? -9.200 3.507 12.292 1.00 93.44 198 GLU A CA 1
ATOM 1559 C C . GLU A 1 198 ? -9.939 2.191 12.593 1.00 93.44 198 GLU A C 1
ATOM 1561 O O . GLU A 1 198 ? -11.157 2.128 12.474 1.00 93.44 198 GLU A O 1
ATOM 1566 N N . GLY A 1 199 ? -9.230 1.151 13.048 1.00 92.62 199 GLY A N 1
ATOM 1567 C CA . GLY A 1 199 ? -9.824 -0.157 13.346 1.00 92.62 199 GLY A CA 1
ATOM 1568 C C . GLY A 1 199 ? -10.755 -0.193 14.564 1.00 92.62 199 GLY A C 1
ATOM 1569 O O . GLY A 1 199 ? -11.565 -1.110 14.669 1.00 92.62 199 GLY A O 1
ATOM 1570 N N . TYR A 1 200 ? -10.640 0.774 15.476 1.00 94.25 200 TYR A N 1
ATOM 1571 C CA . TYR A 1 200 ? -11.539 0.946 16.622 1.00 94.25 200 TYR A CA 1
ATOM 1572 C C . TYR A 1 200 ? -12.602 2.029 16.394 1.00 94.25 200 TYR A C 1
ATOM 1574 O O . TYR A 1 200 ? -13.319 2.357 17.337 1.00 94.25 200 TYR A O 1
ATOM 1582 N N . GLU A 1 201 ? -12.687 2.593 15.183 1.00 93.81 201 GLU A N 1
ATOM 1583 C CA . GLU A 1 201 ? -13.657 3.641 14.830 1.00 93.81 201 GLU A CA 1
ATOM 1584 C C . GLU A 1 201 ? -13.609 4.833 15.809 1.00 93.81 201 GLU A C 1
ATOM 1586 O O . GLU A 1 201 ? -14.621 5.392 16.234 1.00 93.81 201 GLU A O 1
ATOM 1591 N N . LEU A 1 202 ? -12.392 5.208 16.215 1.00 95.00 202 LEU A N 1
ATOM 1592 C CA . LEU A 1 202 ? -12.165 6.303 17.150 1.00 95.00 202 LEU A CA 1
ATOM 1593 C C . LEU A 1 202 ? -11.989 7.622 16.397 1.00 95.00 202 LEU A C 1
ATOM 1595 O O . LEU A 1 202 ? -11.193 7.717 15.463 1.00 95.00 202 LEU A O 1
ATOM 1599 N N . SER A 1 203 ? -12.667 8.662 16.873 1.00 92.31 203 SER A N 1
ATOM 1600 C CA . SER A 1 203 ? -12.565 10.022 16.348 1.00 92.31 203 SER A CA 1
ATOM 1601 C C . SER A 1 203 ? -11.903 10.958 17.363 1.00 92.31 203 SER A C 1
ATOM 1603 O O . SER A 1 203 ? -12.147 10.829 18.569 1.00 92.31 203 SER A O 1
ATOM 1605 N N . PRO A 1 204 ? -11.057 11.904 16.917 1.00 92.94 204 PRO A N 1
ATOM 1606 C CA . PRO A 1 204 ? -10.491 12.911 17.798 1.00 92.94 204 PRO A CA 1
ATOM 1607 C C . PRO A 1 204 ? -11.559 13.909 18.249 1.00 92.94 204 PRO A C 1
ATOM 1609 O O . PRO A 1 204 ? -12.335 14.426 17.449 1.00 92.94 204 PRO A O 1
ATOM 1612 N N . VAL A 1 205 ? -11.561 14.199 19.546 1.00 89.88 205 VAL A N 1
ATOM 1613 C CA . VAL A 1 205 ? -12.476 15.121 20.214 1.00 89.88 205 VAL A CA 1
ATOM 1614 C C . VAL A 1 205 ? -11.652 16.162 20.945 1.00 89.88 205 VAL A C 1
ATOM 1616 O O . VAL A 1 205 ? -10.825 15.828 21.798 1.00 89.88 205 VAL A O 1
ATOM 1619 N N . SER A 1 206 ? -11.881 17.430 20.621 1.00 86.62 206 SER A N 1
ATOM 1620 C CA . SER A 1 206 ? -11.260 18.549 21.320 1.00 86.62 206 SER A CA 1
ATOM 1621 C C . SER A 1 206 ? -12.166 19.018 22.453 1.00 86.62 206 SER A C 1
ATOM 1623 O O . SER A 1 206 ? -13.315 19.387 22.228 1.00 86.62 206 SER A O 1
ATOM 1625 N N . LEU A 1 207 ? -11.639 19.015 23.674 1.00 85.75 207 LEU A N 1
ATOM 1626 C CA . LEU A 1 207 ? -12.307 19.529 24.864 1.00 85.75 207 LEU A CA 1
ATOM 1627 C C . LEU A 1 207 ? -11.570 20.768 25.361 1.00 85.75 207 LEU A C 1
ATOM 1629 O O . LEU A 1 207 ? -10.354 20.741 25.533 1.00 85.75 207 LEU A O 1
ATOM 1633 N N . SER A 1 208 ? -12.302 21.838 25.649 1.00 81.88 208 SER A N 1
ATOM 1634 C CA . SER A 1 208 ? -11.750 23.058 26.241 1.00 81.88 208 SER A CA 1
ATOM 1635 C C . SER A 1 208 ? -12.246 23.224 27.673 1.00 81.88 208 SER A C 1
ATOM 1637 O O . SER A 1 208 ? -13.451 23.166 27.930 1.00 81.88 208 SER A O 1
ATOM 1639 N N . THR A 1 209 ? -11.346 23.473 28.620 1.00 84.25 209 THR A N 1
ATOM 1640 C CA . THR A 1 209 ? -11.733 23.799 29.998 1.00 84.25 209 THR A CA 1
ATOM 1641 C C . THR A 1 209 ? -12.098 25.273 30.141 1.00 84.25 209 THR A C 1
ATOM 1643 O O . THR A 1 209 ? -11.698 26.115 29.340 1.00 84.25 209 THR A O 1
ATOM 1646 N N . LYS A 1 210 ? -12.790 25.626 31.235 1.00 86.56 210 LYS A N 1
ATOM 1647 C CA . LYS A 1 210 ? -13.065 27.032 31.597 1.00 86.56 210 LYS A CA 1
ATOM 1648 C C . LYS A 1 210 ? -11.795 27.869 31.792 1.00 86.56 210 LYS A C 1
ATOM 1650 O O . LYS A 1 210 ? -11.853 29.087 31.686 1.00 86.56 210 LYS A O 1
ATOM 1655 N N . ALA A 1 211 ? -10.663 27.224 32.081 1.00 88.94 211 ALA A N 1
ATOM 1656 C CA . ALA A 1 211 ? -9.359 27.873 32.186 1.00 88.94 211 ALA A CA 1
ATOM 1657 C C . ALA A 1 211 ? -8.700 28.133 30.814 1.00 88.94 211 ALA A C 1
ATOM 1659 O O . ALA A 1 211 ? -7.611 28.697 30.766 1.00 88.94 211 ALA A O 1
ATOM 1660 N N . GLY A 1 212 ? -9.332 27.714 29.710 1.00 84.31 212 GLY A N 1
ATOM 1661 C CA . GLY A 1 212 ? -8.805 27.848 28.349 1.00 84.31 212 GLY A CA 1
ATOM 1662 C C . GLY A 1 212 ? -7.814 26.752 27.947 1.00 84.31 212 GLY A C 1
ATOM 1663 O O . GLY A 1 212 ? -7.183 26.854 26.900 1.00 84.31 212 GLY A O 1
ATOM 1664 N N . THR A 1 213 ? -7.648 25.705 28.760 1.00 86.25 213 THR A N 1
ATOM 1665 C CA . THR A 1 213 ? -6.787 24.568 28.408 1.00 86.25 213 THR A CA 1
ATOM 1666 C C . THR A 1 213 ? -7.522 23.640 27.449 1.00 86.25 213 THR A C 1
ATOM 1668 O O . THR A 1 213 ? -8.621 23.183 27.767 1.00 86.25 213 THR A O 1
ATOM 1671 N N . ASN A 1 214 ? -6.901 23.341 26.307 1.00 83.75 214 ASN A N 1
ATOM 1672 C CA . ASN A 1 214 ? -7.437 22.431 25.300 1.00 83.75 214 ASN A CA 1
ATOM 1673 C C . ASN A 1 214 ? -6.826 21.036 25.455 1.00 83.75 214 ASN A C 1
ATOM 1675 O O . ASN A 1 214 ? -5.609 20.889 25.549 1.00 83.75 214 ASN A O 1
ATOM 1679 N N . TYR A 1 215 ? -7.677 20.020 25.442 1.00 87.00 215 TYR A N 1
ATOM 1680 C CA . TYR A 1 215 ? -7.320 18.610 25.459 1.00 87.00 215 TYR A CA 1
ATOM 1681 C C . TYR A 1 215 ? -7.823 17.968 24.172 1.00 87.00 215 TYR A C 1
ATOM 1683 O O . TYR A 1 215 ? -8.927 18.267 23.728 1.00 87.00 215 TYR A O 1
ATOM 1691 N N . THR A 1 216 ? -7.029 17.076 23.584 1.00 88.44 216 THR A N 1
ATOM 1692 C CA . THR A 1 216 ? -7.469 16.250 22.453 1.00 88.44 216 THR A CA 1
ATOM 1693 C C . THR A 1 216 ? -7.506 14.806 22.917 1.00 88.44 216 THR A C 1
ATOM 1695 O O . THR A 1 216 ? -6.500 14.283 23.393 1.00 88.44 216 THR A O 1
ATOM 1698 N N . LEU A 1 217 ? -8.674 14.182 22.818 1.00 92.69 217 LEU A N 1
ATOM 1699 C CA . LEU A 1 217 ? -8.924 12.802 23.221 1.00 92.69 217 LEU A CA 1
ATOM 1700 C C . LEU A 1 217 ? -9.421 12.004 22.018 1.00 92.69 217 LEU A C 1
ATOM 1702 O O . LEU A 1 217 ? -9.860 12.584 21.032 1.00 92.69 217 LEU A O 1
ATOM 1706 N N . LEU A 1 218 ? -9.377 10.678 22.105 1.00 94.38 218 LEU A N 1
ATOM 1707 C CA . LEU A 1 218 ? -10.004 9.789 21.130 1.00 94.38 218 LEU A CA 1
ATOM 1708 C C . LEU A 1 218 ? -11.250 9.171 21.757 1.00 94.38 218 LEU A C 1
ATOM 1710 O O . LEU A 1 218 ? -11.172 8.614 22.852 1.00 94.38 218 LEU A O 1
ATOM 1714 N N . ALA A 1 219 ? -12.383 9.262 21.070 1.00 93.56 219 ALA A N 1
ATOM 1715 C CA . ALA A 1 219 ? -13.637 8.679 21.524 1.00 93.56 219 ALA A CA 1
ATOM 1716 C C . ALA A 1 219 ? -14.373 8.005 20.367 1.00 93.56 219 ALA A C 1
ATOM 1718 O O . ALA A 1 219 ? -14.260 8.415 19.213 1.00 93.56 219 ALA A O 1
ATOM 1719 N N . HIS A 1 220 ? -15.143 6.972 20.692 1.00 94.12 220 HIS A N 1
ATOM 1720 C CA . HIS A 1 220 ? -16.066 6.355 19.748 1.00 94.12 220 HIS A CA 1
ATOM 1721 C C . HIS A 1 220 ? -17.276 7.278 19.523 1.00 94.12 220 HIS A C 1
ATOM 1723 O O . HIS A 1 220 ? -17.722 7.946 20.462 1.00 94.12 220 HIS A O 1
ATOM 1729 N N . GLU A 1 221 ? -17.846 7.291 18.314 1.00 86.81 221 GLU A N 1
ATOM 1730 C CA . GLU A 1 221 ? -18.989 8.160 17.975 1.00 86.81 221 GLU A CA 1
ATOM 1731 C C . GLU A 1 221 ? -20.200 7.948 18.895 1.00 86.81 221 GLU A C 1
ATOM 1733 O O . GLU A 1 221 ? -20.939 8.888 19.187 1.00 86.81 221 GLU A O 1
ATOM 1738 N N . SER A 1 222 ? -20.369 6.739 19.436 1.00 87.38 222 SER A N 1
ATOM 1739 C CA . SER A 1 222 ? -21.444 6.435 20.391 1.00 87.38 222 SER A CA 1
ATOM 1740 C C . SER A 1 222 ? -21.390 7.290 21.660 1.00 87.38 222 SER A C 1
ATOM 1742 O O . SER A 1 222 ? -22.434 7.601 22.220 1.00 87.38 222 SER A O 1
ATOM 1744 N N . ILE A 1 223 ? -20.192 7.684 22.108 1.00 85.81 223 ILE A N 1
ATOM 1745 C CA . ILE A 1 223 ? -20.003 8.492 23.323 1.00 85.81 223 ILE A CA 1
ATOM 1746 C C . ILE A 1 223 ? -20.247 9.976 23.018 1.00 85.81 223 ILE A C 1
ATOM 1748 O O . ILE A 1 223 ? -20.706 10.722 23.879 1.00 85.81 223 ILE A O 1
ATOM 1752 N N . LEU A 1 224 ? -19.998 10.417 21.780 1.00 82.19 224 LEU A N 1
ATOM 1753 C CA . LEU A 1 224 ? -20.219 11.809 21.374 1.00 82.19 224 LEU A CA 1
ATOM 1754 C C . LEU A 1 224 ? -21.684 12.233 21.525 1.00 82.19 224 LEU A C 1
ATOM 1756 O O . LEU A 1 224 ? -21.952 13.368 21.917 1.00 82.19 224 LEU A O 1
ATOM 1760 N N . GLY A 1 225 ? -22.623 11.314 21.283 1.00 80.12 225 GLY A N 1
ATOM 1761 C CA . GLY A 1 225 ? -24.048 11.557 21.514 1.00 80.12 225 GLY A CA 1
ATOM 1762 C C . GLY A 1 225 ? -24.392 11.829 22.983 1.00 80.12 225 GLY A C 1
ATOM 1763 O O . GLY A 1 225 ? -25.288 12.621 23.263 1.00 80.12 225 GLY A O 1
ATOM 1764 N N . GLU A 1 226 ? -23.655 11.228 23.921 1.00 80.00 226 GLU A N 1
ATOM 1765 C CA . GLU A 1 226 ? -23.856 11.405 25.366 1.00 80.00 226 GLU A CA 1
ATOM 1766 C C . GLU A 1 226 ? -23.207 12.694 25.893 1.00 80.00 226 GLU A C 1
ATOM 1768 O O . GLU A 1 226 ? -23.710 13.308 26.831 1.00 80.00 226 GLU A O 1
ATOM 1773 N N . LEU A 1 227 ? -22.120 13.151 25.263 1.00 74.31 227 LEU A N 1
ATOM 1774 C CA . LEU A 1 227 ? -21.434 14.394 25.639 1.00 74.31 227 LEU A CA 1
ATOM 1775 C C . LEU A 1 227 ? -22.219 15.661 25.260 1.00 74.31 227 LEU A C 1
ATOM 1777 O O . LEU A 1 227 ? -21.947 16.730 25.800 1.00 74.31 227 LEU A O 1
ATOM 1781 N N . SER A 1 228 ? -23.186 15.558 24.343 1.00 66.31 228 SER A N 1
ATOM 1782 C CA . SER A 1 228 ? -23.938 16.703 23.813 1.00 66.31 228 SER A CA 1
ATOM 1783 C C . SER A 1 228 ? -25.071 17.197 24.726 1.00 66.31 228 SER A C 1
ATOM 1785 O O . SER A 1 228 ? -25.710 18.201 24.404 1.00 66.31 228 SER A O 1
ATOM 1787 N N . THR A 1 229 ? -25.369 16.527 25.842 1.00 60.56 229 THR A N 1
ATOM 1788 C CA . THR A 1 229 ? -26.419 16.985 26.763 1.00 60.56 229 THR A CA 1
ATOM 1789 C C . THR A 1 229 ? -25.862 17.995 27.762 1.00 60.56 229 THR A C 1
ATOM 1791 O O . THR A 1 229 ? -25.176 17.576 28.685 1.00 60.56 229 THR A O 1
ATOM 1794 N N . ASP A 1 230 ? -26.183 19.279 27.535 1.00 54.97 230 ASP A N 1
ATOM 1795 C CA . ASP A 1 230 ? -26.152 20.561 28.300 1.00 54.97 230 ASP A CA 1
ATOM 1796 C C . ASP A 1 230 ? -25.709 20.656 29.789 1.00 54.97 230 ASP A C 1
ATOM 1798 O O . ASP A 1 230 ? -25.866 21.696 30.434 1.00 54.97 230 ASP A O 1
ATOM 1802 N N . GLY A 1 231 ? -25.138 19.616 30.379 1.00 63.62 231 GLY A N 1
ATOM 1803 C CA . GLY A 1 231 ? -24.549 19.618 31.708 1.00 63.62 231 GLY A CA 1
ATOM 1804 C C . GLY A 1 231 ? -23.022 19.685 31.639 1.00 63.62 231 GLY A C 1
ATOM 1805 O O . GLY A 1 231 ? -22.420 19.209 30.676 1.00 63.62 231 GLY A O 1
ATOM 1806 N N . PRO A 1 232 ? -22.350 20.240 32.665 1.00 59.34 232 PRO A N 1
ATOM 1807 C CA . PRO A 1 232 ? -20.924 20.010 32.837 1.00 59.34 232 PRO A CA 1
ATOM 1808 C C . PRO A 1 232 ? -20.706 18.501 32.963 1.00 59.34 232 PRO A C 1
ATOM 1810 O O . PRO A 1 232 ? -21.077 17.901 33.971 1.00 59.34 232 PRO A O 1
ATOM 1813 N N . VAL A 1 233 ? -20.142 17.883 31.926 1.00 56.22 233 VAL A N 1
ATOM 1814 C CA . VAL A 1 233 ? -19.775 16.471 31.976 1.00 56.22 233 VAL A CA 1
ATOM 1815 C C . VAL A 1 233 ? -18.606 16.356 32.952 1.00 56.22 233 VAL A C 1
ATOM 1817 O O . VAL A 1 233 ? -17.455 16.626 32.606 1.00 56.22 233 VAL A O 1
ATOM 1820 N N . GLU A 1 234 ? -18.896 15.990 34.200 1.00 54.84 234 GLU A N 1
ATOM 1821 C CA . GLU A 1 234 ? -17.878 15.456 35.098 1.00 54.84 234 GLU A CA 1
ATOM 1822 C C . GLU A 1 234 ? -17.462 14.095 34.547 1.00 54.84 234 GLU A C 1
ATOM 1824 O O . GLU A 1 234 ? -18.021 13.057 34.893 1.00 54.84 234 GLU A O 1
ATOM 1829 N N . VAL A 1 235 ? -16.475 14.102 33.651 1.00 56.69 235 VAL A N 1
ATOM 1830 C CA . VAL A 1 235 ? -15.807 12.875 33.227 1.00 56.69 235 VAL A CA 1
ATOM 1831 C C . VAL A 1 235 ? -15.001 12.384 34.425 1.00 56.69 235 VAL A C 1
ATOM 1833 O O . VAL A 1 235 ? -13.848 12.766 34.631 1.00 56.69 235 VAL A O 1
ATOM 1836 N N . THR A 1 236 ? -15.626 11.565 35.266 1.00 44.03 236 THR A N 1
ATOM 1837 C CA . THR A 1 236 ? -14.931 10.848 36.332 1.00 44.03 236 THR A CA 1
ATOM 1838 C C . THR A 1 236 ? -14.156 9.718 35.668 1.00 44.03 236 THR A C 1
ATOM 1840 O O . THR A 1 236 ? -14.647 8.606 35.501 1.00 44.03 236 THR A O 1
ATOM 1843 N N . VAL A 1 237 ? -12.941 10.025 35.210 1.00 48.41 237 VAL A N 1
ATOM 1844 C CA . VAL A 1 237 ? -12.010 8.991 34.762 1.00 48.41 237 VAL A CA 1
ATOM 1845 C C . VAL A 1 237 ? -11.634 8.195 35.999 1.00 48.41 237 VAL A C 1
ATOM 1847 O O . VAL A 1 237 ? -10.926 8.707 36.865 1.00 48.41 237 VAL A O 1
ATOM 1850 N N . ASP A 1 238 ? -12.134 6.965 36.104 1.00 44.50 238 ASP A N 1
ATOM 1851 C CA . ASP A 1 238 ? -11.710 6.051 37.155 1.00 44.50 238 ASP A CA 1
ATOM 1852 C C . ASP A 1 238 ? -10.188 5.843 37.023 1.00 44.50 238 ASP A C 1
ATOM 1854 O O . ASP A 1 238 ? -9.729 5.266 36.028 1.00 44.50 238 ASP A O 1
ATOM 1858 N N . PRO A 1 239 ? -9.373 6.302 37.993 1.00 46.91 239 PRO A N 1
ATOM 1859 C CA . PRO A 1 239 ? -7.922 6.177 37.921 1.00 46.91 239 PRO A CA 1
ATOM 1860 C C . PRO A 1 239 ? -7.453 4.718 37.881 1.00 46.91 239 PRO A C 1
ATOM 1862 O O . PRO A 1 239 ? -6.297 4.467 37.549 1.00 46.91 239 PRO A O 1
ATOM 1865 N N . SER A 1 240 ? -8.322 3.763 38.231 1.00 44.88 240 SER A N 1
ATOM 1866 C CA . SER A 1 240 ? -8.044 2.331 38.133 1.00 44.88 240 SER A CA 1
ATOM 1867 C C . SER A 1 240 ? -8.214 1.765 36.715 1.00 44.88 240 SER A C 1
ATOM 1869 O O . SER A 1 240 ? -7.625 0.727 36.413 1.00 44.88 240 SER A O 1
ATOM 1871 N N . LEU A 1 241 ? -8.940 2.461 35.826 1.00 43.25 241 LEU A N 1
ATOM 1872 C CA . LEU A 1 241 ? -9.079 2.120 34.400 1.00 43.25 241 LEU A CA 1
ATOM 1873 C C . LEU A 1 241 ? -7.978 2.725 33.528 1.00 43.25 241 LEU A C 1
ATOM 1875 O O . LEU A 1 241 ? -7.729 2.245 32.420 1.00 43.25 241 LEU A O 1
ATOM 1879 N N . LEU A 1 242 ? -7.273 3.739 34.035 1.00 48.25 242 LEU A N 1
ATOM 1880 C CA . LEU A 1 242 ? -5.956 4.075 33.522 1.00 48.25 242 LEU A CA 1
ATOM 1881 C C . LEU A 1 242 ? -5.047 2.910 33.894 1.00 48.25 242 LEU A C 1
ATOM 1883 O O . LEU A 1 242 ? -4.477 2.884 34.985 1.00 48.25 242 LEU A O 1
ATOM 1887 N N . LEU A 1 243 ? -4.956 1.926 32.995 1.00 43.47 243 LEU A N 1
ATOM 1888 C CA . LEU A 1 243 ? -3.932 0.894 33.020 1.00 43.47 243 LEU A CA 1
ATOM 1889 C C . LEU A 1 243 ? -2.596 1.613 33.197 1.00 43.47 243 LEU A C 1
ATOM 1891 O O . LEU A 1 243 ? -1.977 2.070 32.234 1.00 43.47 243 LEU A O 1
ATOM 1895 N N . ARG A 1 244 ? -2.141 1.720 34.452 1.00 43.78 244 ARG A N 1
ATOM 1896 C CA . ARG A 1 244 ? -0.724 1.838 34.744 1.00 43.78 244 ARG A CA 1
ATOM 1897 C C . ARG A 1 244 ? -0.137 0.704 33.932 1.00 43.78 244 ARG A C 1
ATOM 1899 O O . ARG A 1 244 ? -0.537 -0.444 34.104 1.00 43.78 244 ARG A O 1
ATOM 1906 N N . ASN A 1 245 ? 0.722 1.046 32.993 1.00 41.78 245 ASN A N 1
ATOM 1907 C CA . ASN A 1 245 ? 1.551 0.084 32.310 1.00 41.78 245 ASN A CA 1
ATOM 1908 C C . ASN A 1 245 ? 2.859 0.071 33.118 1.00 41.78 245 ASN A C 1
ATOM 1910 O O . ASN A 1 245 ? 3.771 0.819 32.771 1.00 41.78 245 ASN A O 1
ATOM 1914 N N . PRO A 1 246 ? 2.934 -0.622 34.281 1.00 42.97 246 PRO A N 1
ATOM 1915 C CA . PRO A 1 246 ? 4.106 -0.559 35.146 1.00 42.97 246 PRO A CA 1
ATOM 1916 C C . PRO A 1 246 ? 5.331 -1.255 34.546 1.00 42.97 246 PRO A C 1
ATOM 1918 O O . PRO A 1 246 ? 6.400 -1.172 35.138 1.00 42.97 246 PRO A O 1
ATOM 1921 N N . GLU A 1 247 ? 5.218 -1.924 33.396 1.00 40.38 247 GLU A N 1
ATOM 1922 C CA . GLU A 1 247 ? 6.271 -2.807 32.892 1.00 40.38 247 GLU A CA 1
ATOM 1923 C C . GLU A 1 247 ? 6.498 -2.621 31.388 1.00 40.38 247 GLU A C 1
ATOM 1925 O O . GLU A 1 247 ? 6.201 -3.481 30.570 1.00 40.38 247 GLU A O 1
ATOM 1930 N N . ASN A 1 248 ? 7.057 -1.468 31.023 1.00 41.53 248 ASN A N 1
ATOM 1931 C CA . ASN A 1 248 ? 7.876 -1.335 29.816 1.00 41.53 248 ASN A CA 1
ATOM 1932 C C . ASN A 1 248 ? 9.249 -0.771 30.209 1.00 41.53 248 ASN A C 1
ATOM 1934 O O . ASN A 1 248 ? 9.726 0.236 29.691 1.00 41.53 248 ASN A O 1
ATOM 1938 N N . THR A 1 249 ? 9.908 -1.448 31.148 1.00 41.25 249 THR A N 1
ATOM 1939 C CA . THR A 1 249 ? 11.368 -1.533 31.159 1.00 41.25 249 THR A CA 1
ATOM 1940 C C . THR A 1 249 ? 11.779 -2.309 29.910 1.00 41.25 249 THR A C 1
ATOM 1942 O O . THR A 1 249 ? 11.870 -3.535 29.904 1.00 41.25 249 THR A O 1
ATOM 1945 N N . PHE A 1 250 ? 11.968 -1.584 28.806 1.00 40.25 250 PHE A N 1
ATOM 1946 C CA . PHE A 1 250 ? 12.642 -2.128 27.635 1.00 40.25 250 PHE A CA 1
ATOM 1947 C C . PHE A 1 250 ? 14.002 -2.672 28.079 1.00 40.25 250 PHE A C 1
ATOM 1949 O O . PHE A 1 250 ? 14.797 -1.965 28.698 1.00 40.25 250 PHE A O 1
ATOM 1956 N N . CYS A 1 251 ? 14.208 -3.960 27.812 1.00 37.81 251 CYS A N 1
ATOM 1957 C CA . CYS A 1 251 ? 15.452 -4.669 28.056 1.00 37.81 251 CYS A CA 1
ATOM 1958 C C . CYS A 1 251 ? 16.635 -3.903 27.452 1.00 37.81 251 CYS A C 1
ATOM 1960 O O . CYS A 1 251 ? 16.572 -3.475 26.297 1.00 37.81 251 CYS A O 1
ATOM 1962 N N . SER A 1 252 ? 17.677 -3.753 28.270 1.00 36.34 252 SER A N 1
ATOM 1963 C CA . SER A 1 252 ? 19.041 -3.401 27.867 1.00 36.34 252 SER A CA 1
ATOM 1964 C C . SER A 1 252 ? 19.651 -4.468 26.962 1.00 36.34 252 SER A C 1
ATOM 1966 O O . SER A 1 252 ? 19.261 -5.652 27.105 1.00 36.34 252 SER A O 1
#

Sequence (252 aa):
DDDGGQSSDDDGDDDGNVFSGSERVQLPMSSPNKNLDFECPDCKDETTPKTFESKRKLKDHRQDFHSNKCRVRLPDSKEPMEVPRANGCFACPLCDKKIKVARGLKKHIKRNNCHEKTDDDVESIHLDEETDDEVEPINFDEKNDHEATSERASLQDLNVNDEPIVPSKRSLDELILTACGQLDGSNREKKKTLLFVEGYELSPVSLSTKAGTNYTLLAHESILGELSTDGPVEVTVDPSLLLRNPENTFCS

Secondary structure (DSSP, 8-state):
-------------------------------------EE-TT-TTSSS--EESSHHHHHHHIIIII-SEEEE--TT-SSPEEEEEETTEEE-TTT--EES-HHHHHHHHHTTTTS---S-------------------------------------------------HHHHHHHHHHHTT-TTS-HHHHHHHHHHHHHTTEEEEEEE-TTS-EEEEEEEHHHHHHHTSSS-------TTTS----------

pLDDT: mean 73.14, std 21.62, range [36.34, 98.0]

Foldseek 3Di:
DDDDDDDDDDPDDDDDDPDDDDDDPDDPDPPPDQPQPAWAPVPVPDPDTDTHSDPVVNVQCCQWQVDQWAFEDAPPDPHTDIFGDDPQWTAQPLQGDTHNTNVVSNVCRVVVVSPDDDDDDPDPPPPPPPPPPPPDDDPPPDPPPDDDDDDDDDDDDDPDPPDPPDDDPVVQLCLQCVQVVCNVPDPVVSVVSVVVLVVVQWGWDWDADPVRDIHIHTDHVVVVVVVPPPDDPPPPPPVVVPPPPVDPPPDD

Radius of gyration: 29.98 Å; chains: 1; bounding box: 68×71×77 Å